Protein AF-N6V8S8-F1 (afdb_monomer)

InterPro domains:
  IPR011335 Restriction endonuclease type II-like [SSF52980] (32-191)
  IPR011604 PD-(D/E)XK endonuclease-like domain superfamily [G3DSA:3.90.320.10] (22-200)
  IPR019080 YqaJ viral recombinase [PF09588] (30-142)
  IPR051703 NF-ka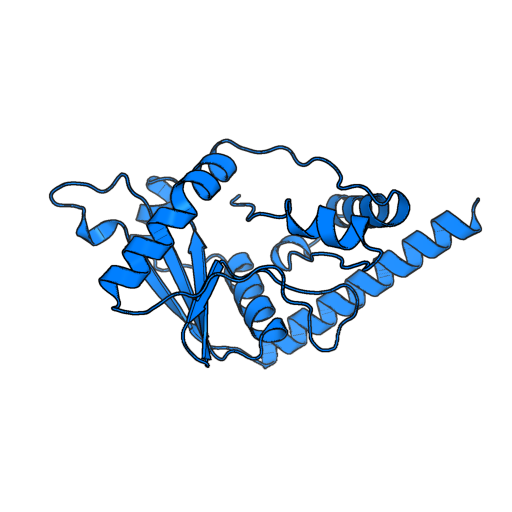ppa-B Signaling Regulator [PTHR46609] (42-187)

Secondary structure (DSSP, 8-state):
------TTTHHHHHHTT-------GGGTTT-HHHHHHHHHHHHHTSPPPPPPPHHHHHHHHHHHHHH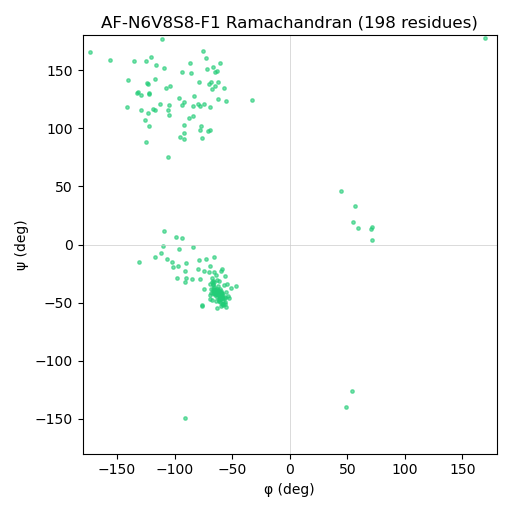HHHHHHTT--EE----EE-SSSTT-EE--SEEETTTEEEEEE---HHHHHHHHHH----HHHHHHHHHHHHHH--SEEEEEEE-TT--GGGGGGSEEEEEEE--HHHHHHHHHHHHHHHHHHHHHHHHHHHT-

Nearest PDB structures (foldseek):
  3syy-assembly1_A  TM=9.009E-01  e=4.325E-20  Laribacter hongkongensis HLHK9
  3sz4-assembly1_A  TM=8.990E-01  e=2.493E-19  Laribacter hongkongensis HLHK9
  3slp-assembly1_B  TM=8.241E-01  e=1.050E-13  Lambdavirus lambda
  3sm4-assembly1_A  TM=8.287E-01  e=3.447E-13  Lambdavirus lambda
  5yet-assembly1_B  TM=5.868E-01  e=1.364E-07  Acanthamoeba polyphaga mimivirus

Structure (mmCIF, N/CA/C/O backbone):
data_AF-N6V8S8-F1
#
_entry.id   AF-N6V8S8-F1
#
loop_
_atom_site.group_PDB
_atom_site.id
_atom_site.type_symbol
_atom_site.label_atom_id
_atom_site.label_alt_id
_atom_site.label_comp_id
_atom_site.label_asym_id
_atom_site.label_entity_id
_atom_site.label_seq_id
_atom_site.pdbx_PDB_ins_code
_atom_site.Cartn_x
_atom_site.Cartn_y
_atom_site.Cartn_z
_atom_site.occupancy
_atom_site.B_iso_or_equiv
_atom_site.auth_seq_id
_atom_site.auth_comp_id
_atom_site.auth_asym_id
_atom_site.auth_atom_id
_atom_site.pdbx_PDB_model_num
ATOM 1 N N . MET A 1 1 ? 4.133 12.533 0.082 1.00 26.12 1 MET A N 1
ATOM 2 C CA . MET A 1 1 ? 3.217 11.750 0.931 1.00 26.12 1 MET A CA 1
ATOM 3 C C . MET A 1 1 ? 2.090 11.311 0.011 1.00 26.12 1 MET A C 1
ATOM 5 O O . MET A 1 1 ? 1.308 12.154 -0.398 1.00 26.12 1 MET A O 1
ATOM 9 N N . THR A 1 2 ? 2.129 10.074 -0.490 1.00 24.56 2 THR A N 1
ATOM 10 C CA . THR A 1 2 ? 1.127 9.573 -1.451 1.00 24.56 2 THR A CA 1
ATOM 11 C C . THR A 1 2 ? 0.035 8.904 -0.632 1.00 24.56 2 THR A C 1
ATOM 13 O O . THR A 1 2 ? 0.220 7.778 -0.180 1.00 24.56 2 THR A O 1
ATOM 16 N N . PHE A 1 3 ? -1.033 9.647 -0.352 1.00 29.12 3 PHE A N 1
ATOM 17 C CA . PHE A 1 3 ? -2.279 9.101 0.177 1.00 29.12 3 PHE A CA 1
ATOM 18 C C . PHE A 1 3 ? -2.987 8.386 -0.978 1.00 29.12 3 PHE A C 1
ATOM 20 O O . PHE A 1 3 ? -3.250 9.013 -2.003 1.00 29.12 3 PHE A O 1
ATOM 27 N N . ILE A 1 4 ? -3.241 7.087 -0.828 1.00 32.31 4 ILE A N 1
ATOM 28 C CA . ILE A 1 4 ? -4.114 6.319 -1.723 1.00 32.31 4 ILE A CA 1
ATOM 29 C C . ILE A 1 4 ? -5.563 6.469 -1.260 1.00 32.31 4 ILE A C 1
ATOM 31 O O . ILE A 1 4 ? -5.811 6.653 -0.071 1.00 32.31 4 ILE A O 1
ATOM 35 N N . ARG A 1 5 ? -6.484 6.453 -2.232 1.00 36.66 5 ARG A N 1
ATOM 36 C CA . ARG A 1 5 ? -7.942 6.611 -2.123 1.00 36.66 5 ARG A CA 1
ATOM 37 C C . ARG A 1 5 ? -8.557 6.047 -0.836 1.00 36.66 5 ARG A C 1
ATOM 39 O O . ARG A 1 5 ? -8.508 4.848 -0.587 1.00 36.66 5 ARG A O 1
ATOM 46 N N . PHE A 1 6 ? -9.266 6.920 -0.118 1.00 41.47 6 PHE A N 1
ATOM 47 C CA . PHE A 1 6 ? -10.177 6.577 0.983 1.00 41.47 6 PHE A CA 1
ATOM 48 C C . PHE A 1 6 ? -11.660 6.846 0.657 1.00 41.47 6 PHE A C 1
ATOM 50 O O . PHE A 1 6 ? -12.533 6.470 1.434 1.00 41.47 6 PHE A O 1
ATOM 57 N N . ASP A 1 7 ? -11.976 7.483 -0.476 1.00 35.00 7 ASP A N 1
ATOM 58 C CA . ASP A 1 7 ? -13.222 8.262 -0.555 1.00 35.00 7 ASP A CA 1
ATOM 59 C C . ASP A 1 7 ? -14.477 7.531 -1.056 1.00 35.00 7 ASP A C 1
ATOM 61 O O . ASP A 1 7 ? -15.577 7.964 -0.730 1.00 35.00 7 ASP A O 1
ATOM 65 N N . SER A 1 8 ? -14.398 6.431 -1.815 1.00 32.69 8 SER A N 1
ATOM 66 C CA . SER A 1 8 ? -15.634 5.849 -2.382 1.00 32.69 8 SER A CA 1
ATOM 67 C C . SER A 1 8 ? -16.303 4.786 -1.504 1.00 32.69 8 SER A C 1
ATOM 69 O O . SER A 1 8 ? -17.530 4.694 -1.499 1.00 32.69 8 SER A O 1
ATOM 71 N N . TYR A 1 9 ? -15.537 4.001 -0.737 1.00 39.38 9 TYR A N 1
ATOM 72 C CA . TYR A 1 9 ? -16.079 2.881 0.049 1.00 39.38 9 TYR A CA 1
ATOM 73 C C . TYR A 1 9 ? -16.339 3.227 1.522 1.00 39.38 9 TYR A C 1
ATOM 75 O O . TYR A 1 9 ? -17.291 2.702 2.092 1.00 39.38 9 TYR A O 1
ATOM 83 N N . ALA A 1 10 ? -15.590 4.165 2.120 1.00 38.31 10 ALA A N 1
ATOM 84 C CA . ALA A 1 10 ? -15.878 4.667 3.468 1.00 38.31 10 ALA A CA 1
ATOM 85 C C . ALA A 1 10 ? -17.275 5.306 3.521 1.00 38.31 10 ALA A C 1
ATOM 87 O O . ALA A 1 10 ? -18.086 4.951 4.370 1.00 38.31 10 ALA A O 1
ATOM 88 N N . SER A 1 11 ? -17.621 6.144 2.535 1.00 35.28 11 SER A N 1
ATOM 89 C CA . SER A 1 11 ? -18.977 6.690 2.395 1.00 35.28 11 SER A CA 1
ATOM 90 C C . SER A 1 11 ? -20.043 5.623 2.103 1.00 35.28 11 SER A C 1
ATOM 92 O O . SER A 1 11 ? -21.204 5.842 2.432 1.00 35.28 11 SER A O 1
ATOM 94 N N . PHE A 1 12 ? -19.688 4.482 1.500 1.00 34.91 12 PHE A N 1
ATOM 95 C CA . PHE A 1 12 ? -20.618 3.375 1.243 1.00 34.91 12 PHE A CA 1
ATOM 96 C C . PHE A 1 12 ? -20.900 2.577 2.526 1.00 34.91 12 PHE A C 1
ATOM 98 O O . PHE A 1 12 ? -22.051 2.464 2.933 1.00 34.91 12 PHE A O 1
ATOM 105 N N . CYS A 1 13 ? -19.862 2.115 3.222 1.00 37.00 13 CYS A N 1
ATOM 106 C CA . CYS A 1 13 ? -19.955 1.393 4.496 1.00 37.00 13 CYS A CA 1
ATOM 107 C C . CYS A 1 13 ? -20.714 2.198 5.566 1.00 37.00 13 CYS A C 1
ATOM 109 O O . CYS A 1 13 ? -21.661 1.704 6.182 1.00 37.00 13 CYS A O 1
ATOM 111 N N . ILE A 1 14 ? -20.387 3.486 5.686 1.00 42.19 14 ILE A N 1
ATOM 112 C CA . ILE A 1 14 ? -21.059 4.428 6.584 1.00 42.19 14 ILE A CA 1
ATOM 113 C C . ILE A 1 14 ? -22.549 4.610 6.223 1.00 42.19 14 ILE A C 1
ATOM 115 O O . ILE A 1 14 ? -23.401 4.662 7.108 1.00 42.19 14 ILE A O 1
ATOM 119 N N . ARG A 1 15 ? -22.893 4.662 4.928 1.00 34.19 15 ARG A N 1
ATOM 120 C CA . ARG A 1 15 ? -24.274 4.864 4.447 1.00 34.19 15 ARG A CA 1
ATOM 121 C C . ARG A 1 15 ? -25.168 3.627 4.591 1.00 34.19 15 ARG A C 1
ATOM 123 O O . ARG A 1 15 ? -26.386 3.782 4.628 1.00 34.19 15 ARG A O 1
ATOM 130 N N . PHE A 1 16 ? -24.589 2.429 4.672 1.00 31.25 16 PHE A N 1
ATOM 131 C CA . PHE A 1 16 ? -25.319 1.157 4.773 1.00 31.25 16 PHE A CA 1
ATOM 132 C C . PHE A 1 16 ? -25.210 0.480 6.150 1.00 31.25 16 PHE A C 1
ATOM 134 O O . PHE A 1 16 ? -25.615 -0.670 6.292 1.00 31.25 16 PHE A O 1
ATOM 141 N N . GLY A 1 17 ? -24.699 1.178 7.173 1.00 31.12 17 GLY A N 1
ATOM 142 C CA . GLY A 1 17 ? -24.641 0.662 8.548 1.00 31.12 17 GLY A CA 1
ATOM 143 C C . GLY A 1 17 ? -23.624 -0.465 8.763 1.00 31.12 17 GLY A C 1
ATOM 144 O O . GLY A 1 17 ? -23.650 -1.117 9.800 1.00 31.12 17 GLY A O 1
ATOM 145 N N . VAL A 1 18 ? -22.717 -0.689 7.807 1.00 36.25 18 VAL A N 1
ATOM 146 C CA . VAL A 1 18 ? -21.600 -1.630 7.943 1.00 36.25 18 VAL A CA 1
ATOM 147 C C . VAL A 1 18 ? -20.408 -0.799 8.401 1.00 36.25 18 VAL A C 1
ATOM 149 O O . VAL A 1 18 ? -19.749 -0.155 7.593 1.00 36.25 18 VAL A O 1
ATOM 152 N N . HIS A 1 19 ? -20.189 -0.690 9.709 1.00 46.72 19 HIS A N 1
ATOM 153 C CA . HIS A 1 19 ? -19.116 0.144 10.253 1.00 46.72 19 HIS A CA 1
ATOM 154 C C . HIS A 1 19 ? -17.766 -0.508 9.960 1.00 46.72 19 HIS A C 1
ATOM 156 O O . HIS A 1 19 ? -17.343 -1.420 10.657 1.00 46.72 19 HIS A O 1
ATOM 162 N N . VAL A 1 20 ? -17.095 -0.065 8.895 1.00 42.94 20 VAL A N 1
ATOM 163 C CA . VAL A 1 20 ? -15.729 -0.495 8.600 1.00 42.94 20 VAL A CA 1
ATOM 164 C C . VAL A 1 20 ? -14.791 0.694 8.662 1.00 42.94 20 VAL A C 1
ATOM 166 O O . VAL A 1 20 ? -14.903 1.632 7.872 1.00 42.94 20 VAL A O 1
ATOM 169 N N . ILE A 1 21 ? -13.863 0.643 9.610 1.00 48.09 21 ILE A N 1
ATOM 170 C CA . ILE A 1 21 ? -12.759 1.580 9.743 1.00 48.09 21 ILE A CA 1
ATOM 171 C C . ILE A 1 21 ? -11.718 1.186 8.688 1.00 48.09 21 ILE A C 1
ATOM 173 O O . ILE A 1 21 ? -10.965 0.222 8.816 1.00 48.09 21 ILE A O 1
ATOM 177 N N . ILE A 1 22 ? -11.685 1.926 7.578 1.00 49.88 22 ILE A N 1
ATOM 178 C CA . ILE A 1 22 ? -10.657 1.715 6.555 1.00 49.88 22 ILE A CA 1
ATOM 179 C C . ILE A 1 22 ? -9.329 2.171 7.138 1.00 49.88 22 ILE A C 1
ATOM 181 O O . ILE A 1 22 ? -9.013 3.366 7.164 1.00 49.88 22 ILE A O 1
ATOM 185 N N . MET A 1 23 ? -8.566 1.205 7.628 1.00 53.25 23 MET A N 1
ATOM 186 C CA . MET A 1 23 ? -7.347 1.496 8.339 1.00 53.25 23 MET A CA 1
ATOM 187 C C . MET A 1 23 ? -6.161 1.508 7.394 1.00 53.25 23 MET A C 1
ATOM 189 O O . MET A 1 23 ? -5.856 0.528 6.716 1.00 53.25 23 MET A O 1
ATOM 193 N N . ASN A 1 24 ? -5.463 2.635 7.364 1.00 57.06 24 ASN A N 1
ATOM 194 C CA . ASN A 1 24 ? -4.188 2.705 6.684 1.00 57.06 24 ASN A CA 1
ATOM 195 C C . ASN A 1 24 ? -3.089 2.385 7.679 1.00 57.06 24 ASN A C 1
ATOM 197 O O . ASN A 1 24 ? -2.715 3.227 8.491 1.00 57.06 24 ASN A O 1
ATOM 201 N N . VAL A 1 25 ? -2.573 1.159 7.600 1.00 54.41 25 VAL A N 1
ATOM 202 C CA . VAL A 1 25 ? -1.509 0.663 8.484 1.00 54.41 25 VAL A CA 1
ATOM 203 C C . VAL A 1 25 ? -0.264 1.561 8.442 1.00 54.41 25 VAL A C 1
ATOM 205 O O . VAL A 1 25 ? 0.417 1.717 9.449 1.00 54.41 25 VAL A O 1
ATOM 208 N N . ALA A 1 26 ? -0.034 2.271 7.330 1.00 48.66 26 ALA A N 1
ATOM 209 C CA . ALA A 1 26 ? 0.992 3.310 7.210 1.00 48.66 26 ALA A CA 1
ATOM 210 C C . ALA A 1 26 ? 0.849 4.483 8.202 1.00 48.66 26 ALA A C 1
ATOM 212 O O . ALA A 1 26 ? 1.805 5.228 8.405 1.00 48.66 26 ALA A O 1
ATOM 213 N N . VAL A 1 27 ? -0.34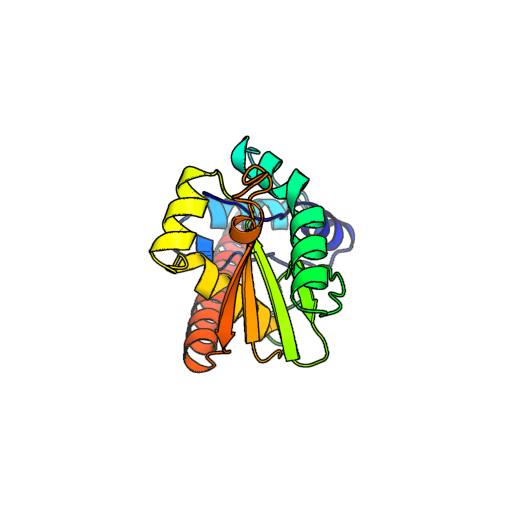7 4.695 8.754 1.00 53.72 27 VAL A N 1
ATOM 214 C CA . VAL A 1 27 ? -0.737 5.859 9.569 1.00 53.72 27 VAL A CA 1
ATOM 215 C C . VAL A 1 27 ? -0.944 5.471 11.042 1.00 53.72 27 VAL A C 1
ATOM 217 O O . VAL A 1 27 ? -1.195 6.338 11.874 1.00 53.72 27 VAL A O 1
ATOM 220 N N . ILE A 1 28 ? -0.783 4.188 11.391 1.00 55.22 28 ILE A N 1
ATOM 221 C CA . ILE A 1 28 ? -0.945 3.692 12.771 1.00 55.22 28 ILE A CA 1
ATOM 222 C C . ILE A 1 28 ? 0.187 4.189 13.691 1.00 55.22 28 ILE A C 1
ATOM 224 O O . ILE A 1 28 ? 0.007 4.266 14.903 1.00 55.22 28 ILE A O 1
ATOM 228 N N . ASN A 1 29 ? 1.315 4.648 13.136 1.00 44.88 29 ASN A N 1
ATOM 229 C CA . ASN A 1 29 ? 2.346 5.311 13.932 1.00 44.88 29 ASN A CA 1
ATOM 230 C C . ASN A 1 29 ? 1.947 6.768 14.250 1.00 44.88 29 ASN A C 1
ATOM 232 O O . ASN A 1 29 ? 2.142 7.681 13.450 1.00 44.88 29 ASN A O 1
ATOM 236 N N . GLU A 1 30 ? 1.412 6.956 15.458 1.00 50.69 30 GLU A N 1
ATOM 237 C CA . GLU A 1 30 ? 1.395 8.204 16.246 1.00 50.69 30 GLU A CA 1
ATOM 238 C C . GLU A 1 30 ? 0.497 9.374 15.801 1.00 50.69 30 GLU A C 1
ATOM 240 O O . GLU A 1 30 ? 0.635 10.482 16.323 1.00 50.69 30 GLU A O 1
ATOM 245 N N . SER A 1 31 ? -0.479 9.200 14.907 1.00 63.44 31 SER A N 1
ATOM 246 C CA . SER A 1 31 ? -1.395 10.314 14.620 1.00 63.44 31 SER A CA 1
ATOM 247 C C . SER A 1 31 ? -2.642 10.274 15.506 1.00 63.44 31 SER A C 1
ATOM 249 O O . SER A 1 31 ? -3.677 9.731 15.119 1.00 63.44 31 SER A O 1
ATOM 251 N N . HIS A 1 32 ? -2.585 10.939 16.667 1.00 75.31 32 HIS A N 1
ATOM 252 C CA . HIS A 1 32 ? -3.781 11.296 17.451 1.00 75.31 32 HIS A CA 1
ATOM 253 C C . HIS A 1 32 ? -4.872 11.911 16.548 1.00 75.31 32 HIS A C 1
ATOM 255 O O . HIS A 1 32 ? -6.053 11.609 16.684 1.00 75.31 32 HIS A O 1
ATOM 261 N N . THR A 1 33 ? -4.468 12.688 15.536 1.00 79.06 33 THR A N 1
ATOM 262 C CA . THR A 1 33 ? -5.356 13.251 14.509 1.00 79.06 33 THR A CA 1
ATOM 263 C C . THR A 1 33 ? -6.094 12.187 13.695 1.00 79.06 33 THR A C 1
ATOM 265 O O . THR A 1 33 ? -7.284 12.351 13.435 1.00 79.06 33 THR A O 1
ATOM 268 N N . TYR A 1 34 ? -5.430 11.099 13.292 1.00 76.94 34 TYR A N 1
ATOM 269 C CA . TYR A 1 34 ? -6.079 10.016 12.548 1.00 76.94 34 TYR A CA 1
ATOM 270 C C . TYR A 1 34 ? -7.077 9.251 13.421 1.00 76.94 34 TYR A C 1
ATOM 272 O O . TYR A 1 34 ? -8.193 8.998 12.973 1.00 76.94 34 TYR A O 1
ATOM 280 N N . LYS A 1 35 ? -6.729 8.976 14.685 1.00 82.44 35 LYS A N 1
ATOM 281 C CA . LYS A 1 35 ? -7.652 8.358 15.649 1.00 82.44 35 LYS A CA 1
ATOM 282 C C . LYS A 1 35 ? -8.922 9.196 15.836 1.00 82.44 35 LYS A C 1
ATOM 284 O O . LYS A 1 35 ? -10.028 8.695 15.646 1.00 82.44 35 LYS A O 1
ATOM 289 N N . ILE A 1 36 ? -8.765 10.495 16.102 1.00 85.81 36 ILE A N 1
ATOM 290 C CA . ILE A 1 36 ? -9.890 11.433 16.243 1.00 85.81 36 ILE A CA 1
ATOM 291 C C . ILE A 1 36 ? -10.719 11.520 14.958 1.00 85.81 36 ILE A C 1
ATOM 293 O O . ILE A 1 36 ? -11.948 11.582 15.029 1.00 85.81 36 ILE A O 1
ATOM 297 N N . LYS A 1 37 ? -10.080 11.486 13.780 1.00 83.38 37 LYS A N 1
ATOM 298 C CA . LYS A 1 37 ? -10.791 11.441 12.497 1.00 83.38 37 LYS A CA 1
ATOM 299 C C . LYS A 1 37 ? -11.710 10.218 12.432 1.00 83.38 37 LYS A C 1
ATOM 301 O O . LYS A 1 37 ? -12.893 10.389 12.169 1.00 83.38 37 LYS A O 1
ATOM 306 N N . LEU A 1 38 ? -11.190 9.021 12.705 1.00 82.38 38 LEU A N 1
ATOM 307 C CA . LEU A 1 38 ? -11.963 7.777 12.630 1.00 82.38 38 LEU A CA 1
ATOM 308 C C . LEU A 1 38 ? -13.118 7.743 13.637 1.00 82.38 38 LEU A C 1
ATOM 310 O O . LEU A 1 38 ? -14.236 7.399 13.263 1.00 82.38 38 LEU A O 1
ATOM 314 N N . ILE A 1 39 ? -12.876 8.182 14.877 1.00 85.00 39 ILE A N 1
ATOM 315 C CA . ILE A 1 39 ? -13.924 8.348 15.897 1.00 85.00 39 ILE A CA 1
ATOM 316 C C . ILE A 1 39 ? -15.014 9.306 15.394 1.00 85.00 39 ILE A C 1
ATOM 318 O O . ILE A 1 39 ? -16.202 9.010 15.491 1.00 85.00 39 ILE A O 1
ATOM 322 N N . THR A 1 40 ? -14.624 10.442 14.808 1.00 86.06 40 THR A N 1
ATOM 323 C CA . THR A 1 40 ? -15.572 11.427 14.263 1.00 86.06 40 THR A CA 1
ATOM 324 C C . THR A 1 40 ? -16.395 10.835 13.120 1.00 86.06 40 THR A C 1
ATOM 326 O O . THR A 1 40 ? -17.611 11.019 13.080 1.00 86.06 40 THR A O 1
ATOM 329 N N . GLU A 1 41 ? -15.764 10.115 12.192 1.00 84.19 41 GLU A N 1
ATOM 330 C CA . GLU A 1 41 ? -16.457 9.473 11.069 1.00 84.19 41 GLU A CA 1
ATOM 331 C C . GLU A 1 41 ? -17.457 8.420 11.548 1.00 84.19 41 GLU A C 1
ATOM 333 O O . GLU A 1 41 ? -18.583 8.372 11.048 1.00 84.19 41 GLU A O 1
ATOM 338 N N . HIS A 1 42 ? -17.071 7.641 12.560 1.00 81.81 42 HIS A N 1
ATOM 339 C CA . HIS A 1 42 ? -17.923 6.643 13.193 1.00 81.81 42 HIS A CA 1
ATOM 340 C C . HIS A 1 42 ? -19.138 7.287 13.874 1.00 81.81 42 HIS A C 1
ATOM 342 O O . HIS A 1 42 ? -20.275 6.960 13.546 1.00 81.81 42 HIS A O 1
ATOM 348 N N . LEU A 1 43 ? -18.917 8.259 14.766 1.00 83.25 43 LEU A N 1
ATOM 349 C CA . LEU A 1 43 ? -19.990 8.902 15.534 1.00 83.25 43 LEU A CA 1
ATOM 350 C C . LEU A 1 43 ? -20.948 9.724 14.661 1.00 83.25 43 LEU A C 1
ATOM 352 O O . LEU A 1 43 ? -22.138 9.816 14.958 1.00 83.25 43 LEU A O 1
ATOM 356 N N . THR A 1 44 ? -20.447 10.355 13.596 1.00 83.62 44 THR A N 1
ATOM 357 C CA . THR A 1 44 ? -21.268 11.228 12.739 1.00 83.62 44 THR A CA 1
ATOM 358 C C . THR A 1 44 ? -21.934 10.497 11.581 1.00 83.62 44 THR A C 1
ATOM 360 O O . THR A 1 44 ? -22.822 11.067 10.939 1.00 83.62 44 THR A O 1
ATOM 363 N N . GLY A 1 45 ? -21.485 9.281 11.263 1.00 79.38 45 GLY A N 1
ATOM 364 C CA . GLY A 1 45 ? -21.883 8.589 10.046 1.00 79.38 45 GLY A CA 1
ATOM 365 C C . GLY A 1 45 ? -21.574 9.406 8.783 1.00 79.38 45 GLY A C 1
ATOM 366 O O . GLY A 1 45 ? -22.331 9.367 7.810 1.00 79.38 45 GLY A O 1
ATOM 367 N N . LYS A 1 46 ? -20.493 10.196 8.784 1.00 78.56 46 LYS A N 1
ATOM 368 C CA . LYS A 1 46 ? -20.055 11.008 7.640 1.00 78.56 46 LYS A CA 1
ATOM 369 C C . LYS A 1 46 ? -18.541 10.975 7.527 1.00 78.56 46 LYS A C 1
ATOM 371 O O . LYS A 1 46 ? -17.842 11.065 8.525 1.00 78.56 46 LYS A O 1
ATOM 376 N N . THR A 1 47 ? -18.032 10.922 6.303 1.00 74.94 47 THR A N 1
ATOM 377 C CA . THR A 1 47 ? -16.595 11.053 6.044 1.00 74.94 47 THR A CA 1
ATOM 378 C C . THR A 1 47 ? -16.117 12.464 6.378 1.00 74.94 47 THR A C 1
ATOM 380 O O . THR A 1 47 ? -16.730 13.450 5.957 1.00 74.94 47 THR A O 1
ATOM 383 N N . VAL A 1 48 ? -14.999 12.571 7.088 1.00 76.38 48 VAL A N 1
ATOM 384 C CA . VAL A 1 48 ? -14.345 13.846 7.379 1.00 76.38 48 VAL A CA 1
ATOM 385 C C . VAL A 1 48 ? -13.474 14.198 6.182 1.00 76.38 48 VAL A C 1
ATOM 387 O O . VAL A 1 48 ? -12.551 13.459 5.832 1.00 76.38 48 VAL A O 1
ATOM 390 N N . SER A 1 49 ? -13.764 15.337 5.548 1.00 72.69 49 SER A N 1
ATOM 391 C CA . SER A 1 49 ? -13.052 15.783 4.350 1.00 72.69 49 SER A CA 1
ATOM 392 C C . SER A 1 49 ? -11.547 15.864 4.602 1.00 72.69 49 SER A C 1
ATOM 394 O O . SER A 1 49 ? -11.101 16.592 5.492 1.00 72.69 49 SER A O 1
ATOM 396 N N . SER A 1 50 ? -10.760 15.163 3.793 1.00 69.62 50 SER A N 1
ATOM 397 C CA . SER A 1 50 ? -9.309 15.332 3.755 1.00 69.62 50 SER A CA 1
ATOM 398 C C . SER A 1 50 ? -8.896 16.327 2.677 1.00 69.62 50 SER A C 1
ATOM 400 O O . SER A 1 50 ? -9.521 16.423 1.624 1.00 69.62 50 SER A O 1
ATOM 402 N N . TYR A 1 51 ? -7.804 17.048 2.926 1.00 77.06 51 TYR A N 1
ATOM 403 C CA . TYR A 1 51 ? -7.196 17.915 1.924 1.00 77.06 51 TYR A CA 1
ATOM 404 C C . TYR A 1 51 ? -6.553 17.075 0.810 1.00 77.06 51 TYR A C 1
ATOM 406 O O . TYR A 1 51 ? -5.619 16.312 1.065 1.00 77.06 51 TYR A O 1
ATOM 414 N N . GLU A 1 52 ? -7.030 17.225 -0.427 1.00 81.44 52 GLU A N 1
ATOM 415 C CA . GLU A 1 52 ? -6.388 16.626 -1.599 1.00 81.44 52 GLU A CA 1
ATOM 416 C C . GLU A 1 52 ? -5.183 17.476 -2.021 1.00 81.44 52 GLU A C 1
ATOM 418 O O . GLU A 1 52 ? -5.305 18.654 -2.360 1.00 81.44 52 GLU A O 1
ATOM 423 N N . THR A 1 53 ? -3.997 16.869 -2.038 1.00 87.44 53 THR A N 1
ATOM 424 C CA . THR A 1 53 ? -2.793 17.528 -2.562 1.00 87.44 53 THR A CA 1
ATOM 425 C C . THR A 1 53 ? -2.668 17.330 -4.080 1.00 87.44 53 THR A C 1
ATOM 427 O O . THR A 1 53 ? -3.124 16.308 -4.599 1.00 87.44 53 THR A O 1
ATOM 430 N N . PRO A 1 54 ? -1.960 18.213 -4.814 1.00 90.12 54 PRO A N 1
ATOM 431 C CA . PRO A 1 54 ? -1.699 18.013 -6.245 1.00 90.12 54 PRO A CA 1
ATOM 432 C C . PRO A 1 54 ? -1.048 16.660 -6.573 1.00 90.12 54 PRO A C 1
ATOM 434 O O . PRO A 1 54 ? -1.349 16.055 -7.595 1.00 90.12 54 PRO A O 1
ATOM 437 N N . ALA A 1 55 ? -0.191 16.149 -5.683 1.00 85.25 55 ALA A N 1
ATOM 438 C CA . ALA A 1 55 ? 0.440 14.842 -5.851 1.00 85.25 55 ALA A CA 1
ATOM 439 C C . ALA A 1 55 ? -0.553 13.674 -5.714 1.00 85.25 55 ALA A C 1
ATOM 441 O O . ALA A 1 55 ? -0.390 12.662 -6.390 1.00 85.25 55 ALA A O 1
ATOM 442 N N . MET A 1 56 ? -1.570 13.806 -4.855 1.00 82.25 56 MET A N 1
ATOM 443 C CA . MET A 1 56 ? -2.641 12.810 -4.724 1.00 82.25 56 MET A CA 1
ATOM 444 C C . MET A 1 56 ? -3.527 12.801 -5.964 1.00 82.25 56 MET A C 1
ATOM 446 O O . MET A 1 56 ? -3.758 11.736 -6.529 1.00 82.25 56 MET A O 1
ATOM 450 N N . ARG A 1 57 ? -3.939 13.987 -6.429 1.00 90.69 57 ARG A N 1
ATOM 451 C CA . ARG A 1 57 ? -4.712 14.128 -7.666 1.00 90.69 57 ARG A CA 1
ATOM 452 C C . ARG A 1 57 ? -3.985 13.505 -8.854 1.00 90.69 57 ARG A C 1
ATOM 454 O O . ARG A 1 57 ? -4.549 12.665 -9.543 1.00 90.69 57 ARG A O 1
ATOM 461 N N . TRP A 1 58 ? -2.706 13.846 -9.023 1.00 91.50 58 TRP A N 1
ATOM 462 C CA . TRP A 1 58 ? -1.843 13.252 -10.043 1.00 91.50 58 TRP A CA 1
ATOM 463 C C . TRP A 1 58 ? -1.823 11.721 -9.960 1.00 91.50 58 TRP A C 1
ATOM 465 O O . TRP A 1 58 ? -1.930 11.046 -10.981 1.00 91.50 58 TRP A O 1
ATOM 475 N N . GLY A 1 59 ? -1.706 11.175 -8.745 1.00 90.19 59 GLY A N 1
ATOM 476 C CA . GLY A 1 59 ? -1.773 9.737 -8.501 1.00 90.19 59 GLY A CA 1
ATOM 477 C C . GLY A 1 59 ? -3.061 9.116 -9.040 1.00 90.19 59 GLY A C 1
ATOM 478 O O . GLY A 1 59 ? -3.008 8.199 -9.858 1.00 90.19 59 GLY A O 1
ATOM 479 N N . ASN A 1 60 ? -4.196 9.681 -8.628 1.00 87.00 60 ASN A N 1
ATOM 480 C CA . ASN A 1 60 ? -5.535 9.218 -8.990 1.00 87.00 60 ASN A CA 1
ATOM 481 C C . ASN A 1 60 ? -5.798 9.280 -10.503 1.00 87.00 60 ASN A C 1
ATOM 483 O O . ASN A 1 60 ? -6.420 8.378 -11.060 1.00 87.00 60 ASN A O 1
ATOM 487 N N . GLU A 1 61 ? -5.331 10.335 -11.174 1.00 94.38 61 GLU A N 1
ATOM 488 C CA . GLU A 1 61 ? -5.512 10.530 -12.619 1.00 94.38 61 GLU A CA 1
ATOM 489 C C . GLU A 1 61 ? -4.744 9.495 -13.459 1.00 94.38 61 GLU A C 1
ATOM 491 O O . GLU A 1 61 ? -5.173 9.153 -14.560 1.00 94.38 61 GLU A O 1
ATOM 496 N N . HIS A 1 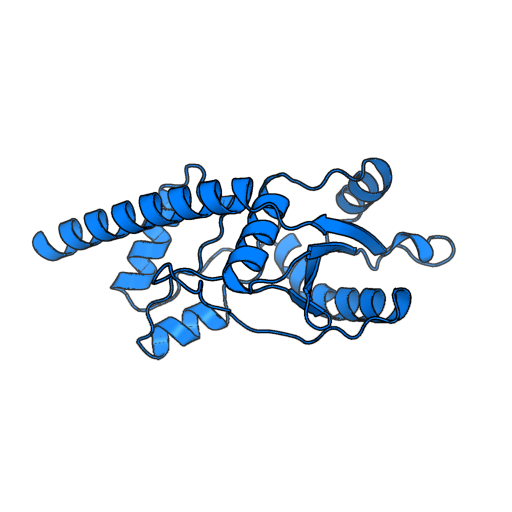62 ? -3.628 8.970 -12.944 1.00 95.25 62 HIS A N 1
ATOM 497 C CA . HIS A 1 62 ? -2.716 8.106 -13.703 1.00 95.25 62 HIS A CA 1
ATOM 498 C C . HIS A 1 62 ? -2.764 6.623 -13.317 1.00 95.25 62 HIS A C 1
ATOM 500 O O . HIS A 1 62 ? -2.247 5.793 -14.065 1.00 95.25 62 HIS A O 1
ATOM 506 N N . GLU A 1 63 ? -3.408 6.274 -12.203 1.00 94.12 63 GLU A N 1
ATOM 507 C CA . GLU A 1 63 ? -3.551 4.901 -11.697 1.00 94.12 63 GLU A CA 1
ATOM 508 C C . GLU A 1 63 ? -4.123 3.937 -12.749 1.00 94.12 63 GLU A C 1
ATOM 510 O O . GLU A 1 63 ? -3.564 2.867 -12.978 1.00 94.12 63 GLU A O 1
ATOM 515 N N . HIS A 1 64 ? -5.191 4.338 -13.453 1.00 95.25 64 HIS A N 1
ATOM 516 C CA . HIS A 1 64 ? -5.812 3.507 -14.494 1.00 95.25 64 HIS A CA 1
ATOM 517 C C . HIS A 1 64 ? -4.801 3.099 -15.566 1.00 95.25 64 HIS A C 1
ATOM 519 O O . HIS A 1 64 ? -4.641 1.919 -15.866 1.00 95.25 64 HIS A O 1
ATOM 525 N N . ARG A 1 65 ? -4.086 4.092 -16.097 1.00 96.56 65 ARG A N 1
ATOM 526 C CA . ARG A 1 65 ? -3.088 3.898 -17.143 1.00 96.56 65 ARG A CA 1
ATOM 527 C C . ARG A 1 65 ? -1.913 3.057 -16.654 1.00 96.56 65 ARG A C 1
ATOM 529 O O . ARG A 1 65 ? -1.397 2.236 -17.399 1.00 96.56 65 ARG A O 1
ATOM 536 N N . ALA A 1 66 ? -1.487 3.254 -15.412 1.00 97.06 66 ALA A N 1
ATOM 537 C CA . ALA A 1 66 ? -0.408 2.478 -14.819 1.00 97.06 66 ALA A CA 1
ATOM 538 C C . ALA A 1 66 ? -0.746 0.979 -14.736 1.00 97.06 66 ALA A C 1
ATOM 540 O O . ALA A 1 66 ? 0.106 0.149 -15.049 1.00 97.06 66 ALA A O 1
ATOM 541 N N . ILE A 1 67 ? -1.987 0.639 -14.364 1.00 97.12 67 ILE A N 1
ATOM 542 C CA . ILE A 1 67 ? -2.478 -0.748 -14.341 1.00 97.12 67 ILE A CA 1
ATOM 543 C C . ILE A 1 67 ? -2.516 -1.336 -15.756 1.00 97.12 67 ILE A C 1
ATOM 545 O O . ILE A 1 67 ? -2.084 -2.470 -15.943 1.00 97.12 67 ILE A O 1
ATOM 549 N N . GLU A 1 68 ? -2.994 -0.581 -16.749 1.00 97.06 68 GLU A N 1
ATOM 550 C CA . GLU A 1 68 ? -3.025 -1.027 -18.151 1.00 97.06 68 GLU A CA 1
ATOM 551 C C . GLU A 1 68 ? -1.621 -1.305 -18.696 1.00 97.06 68 GLU A C 1
ATOM 553 O O . GLU A 1 68 ? -1.381 -2.362 -19.274 1.00 97.06 68 GLU A O 1
ATOM 558 N N . GLU A 1 69 ? -0.679 -0.386 -18.471 1.00 96.88 69 GLU A N 1
ATOM 559 C CA . GLU A 1 69 ? 0.710 -0.524 -18.924 1.00 96.88 69 GLU A CA 1
ATOM 560 C C . GLU A 1 69 ? 1.397 -1.707 -18.219 1.00 96.88 69 GLU A C 1
ATOM 562 O O . GLU A 1 69 ? 2.064 -2.508 -18.869 1.00 96.88 69 GLU A O 1
ATOM 567 N N . TYR A 1 70 ? 1.193 -1.876 -16.906 1.00 97.75 70 TYR A N 1
ATOM 568 C CA . TYR A 1 70 ? 1.664 -3.057 -16.174 1.00 97.75 70 TYR A CA 1
ATOM 569 C C . TYR A 1 70 ? 1.070 -4.352 -16.750 1.00 97.75 70 TYR A C 1
ATOM 571 O O . TYR A 1 70 ? 1.810 -5.280 -17.072 1.00 97.75 70 TYR A O 1
ATOM 579 N N . SER A 1 71 ? -0.253 -4.405 -16.922 1.00 97.56 71 SER A N 1
ATOM 580 C CA . SER A 1 71 ? -0.958 -5.588 -17.422 1.00 97.56 71 SER A CA 1
ATOM 581 C C . SER A 1 71 ? -0.470 -5.987 -18.815 1.00 97.56 71 SER A C 1
ATOM 583 O O . SER A 1 71 ? -0.241 -7.169 -19.065 1.00 97.56 71 SER A O 1
ATOM 585 N N . PHE A 1 72 ? -0.227 -5.002 -19.684 1.00 96.81 72 PHE A N 1
ATOM 586 C CA . PHE A 1 72 ? 0.324 -5.203 -21.020 1.00 96.81 72 PHE A CA 1
ATOM 587 C C . PHE A 1 72 ? 1.779 -5.698 -20.999 1.00 96.81 72 PHE A C 1
ATOM 589 O O . PHE A 1 72 ? 2.104 -6.660 -21.689 1.00 96.81 72 PHE A O 1
ATOM 596 N N . ILE A 1 73 ? 2.658 -5.075 -20.203 1.00 95.75 73 ILE A N 1
ATOM 597 C CA . ILE A 1 73 ? 4.090 -5.432 -20.143 1.00 95.75 73 ILE A CA 1
ATOM 598 C C . ILE A 1 73 ? 4.299 -6.859 -19.631 1.00 95.75 73 ILE A C 1
ATOM 600 O O . ILE A 1 73 ? 5.174 -7.567 -20.128 1.00 95.75 73 ILE A O 1
ATOM 604 N N . TYR A 1 74 ? 3.523 -7.267 -18.626 1.00 94.81 74 TYR A N 1
ATOM 605 C CA . TYR A 1 74 ? 3.679 -8.564 -17.966 1.00 94.81 74 TYR A CA 1
ATOM 606 C C . TYR A 1 74 ? 2.695 -9.628 -18.469 1.00 94.81 74 TYR A C 1
ATOM 608 O O . TYR A 1 74 ? 2.638 -10.701 -17.871 1.00 94.81 74 TYR A O 1
ATOM 616 N N . ASP A 1 75 ? 1.910 -9.340 -19.517 1.00 96.25 75 ASP A N 1
ATOM 617 C CA . ASP A 1 75 ? 0.841 -10.212 -20.042 1.00 96.25 75 ASP A CA 1
ATOM 618 C C . ASP A 1 75 ? -0.022 -10.817 -18.919 1.00 96.25 75 ASP A C 1
ATOM 620 O O . ASP A 1 75 ? -0.260 -12.020 -18.816 1.00 96.25 75 ASP A O 1
ATOM 624 N N . THR A 1 76 ? -0.404 -9.957 -17.975 1.00 94.88 76 THR A N 1
ATOM 625 C CA . THR A 1 76 ? -0.998 -10.361 -16.702 1.00 94.88 76 THR A CA 1
ATOM 626 C C . THR A 1 76 ? -2.329 -9.641 -16.520 1.00 94.88 76 THR A C 1
ATOM 628 O O . THR A 1 76 ? -2.335 -8.439 -16.237 1.00 94.88 76 THR A O 1
ATOM 631 N N . PRO A 1 77 ? -3.475 -10.332 -16.659 1.00 96.06 77 PRO A N 1
ATOM 632 C CA . PRO A 1 77 ? -4.782 -9.728 -16.437 1.00 96.06 77 PRO A CA 1
ATOM 633 C C . PRO A 1 77 ? -4.938 -9.249 -14.991 1.00 96.06 77 PRO A C 1
ATOM 635 O O . PRO A 1 77 ? -4.794 -10.029 -14.046 1.00 96.06 77 PRO A O 1
ATOM 638 N N . VAL A 1 78 ? -5.276 -7.970 -14.824 1.00 97.50 78 VAL A N 1
ATOM 639 C CA . VAL A 1 78 ? -5.561 -7.367 -13.517 1.00 97.50 78 VAL A CA 1
ATOM 640 C C . VAL A 1 78 ? -7.065 -7.179 -13.367 1.00 97.50 78 VAL A C 1
ATOM 642 O O . VAL A 1 78 ? -7.699 -6.461 -14.138 1.00 97.50 78 VAL A O 1
ATOM 645 N N . THR A 1 79 ? -7.646 -7.803 -12.345 1.00 97.00 79 THR A N 1
ATOM 646 C CA . THR A 1 79 ? -9.057 -7.613 -11.990 1.00 97.00 79 THR A CA 1
ATOM 647 C C . THR A 1 79 ? -9.168 -6.524 -10.935 1.00 97.00 79 THR A C 1
ATOM 649 O O . THR A 1 79 ? -8.614 -6.662 -9.847 1.00 97.00 79 THR A O 1
ATOM 652 N N . ARG A 1 80 ? -9.898 -5.445 -11.227 1.00 91.62 80 ARG A N 1
ATOM 653 C CA . ARG A 1 80 ? -10.176 -4.400 -10.231 1.00 91.62 80 ARG A CA 1
ATOM 654 C C . ARG A 1 80 ? -10.971 -4.971 -9.064 1.00 91.62 80 ARG A C 1
ATOM 656 O O . ARG A 1 80 ? -11.917 -5.730 -9.268 1.00 91.62 80 ARG A O 1
ATOM 663 N N . CYS A 1 81 ? -10.634 -4.540 -7.858 1.00 86.44 81 CYS A N 1
ATOM 664 C CA . CYS A 1 81 ? -11.398 -4.830 -6.654 1.00 86.44 81 CYS A CA 1
ATOM 665 C C . CYS A 1 81 ? -11.778 -3.540 -5.929 1.00 86.44 81 CYS A C 1
ATOM 667 O O . CYS A 1 81 ? -11.183 -2.485 -6.138 1.00 86.44 81 CYS A O 1
ATOM 669 N N . GLY A 1 82 ? -12.823 -3.631 -5.111 1.00 86.06 82 GLY A N 1
ATOM 670 C CA . GLY A 1 82 ? -13.165 -2.590 -4.154 1.00 86.06 82 GLY A CA 1
ATOM 671 C C . GLY A 1 82 ? -12.497 -2.850 -2.809 1.00 86.06 82 GLY A C 1
ATOM 672 O O . GLY A 1 82 ? -11.438 -3.470 -2.719 1.00 86.06 82 GLY A O 1
ATOM 673 N N . PHE A 1 83 ? -13.172 -2.412 -1.757 1.00 85.12 83 PHE A N 1
ATOM 674 C CA . PHE A 1 83 ? -12.771 -2.705 -0.394 1.00 85.12 83 PHE A CA 1
ATOM 675 C C . PHE A 1 83 ? -12.986 -4.183 -0.045 1.00 85.12 83 PHE A C 1
ATOM 677 O O . PHE A 1 83 ? -14.017 -4.768 -0.382 1.00 85.12 83 PHE A O 1
ATOM 684 N N . ILE A 1 84 ? -12.019 -4.769 0.655 1.00 86.56 84 ILE A N 1
ATOM 685 C CA . ILE A 1 84 ? -12.014 -6.161 1.097 1.00 86.56 84 ILE A CA 1
ATOM 686 C C . ILE A 1 84 ? -11.857 -6.164 2.624 1.00 86.56 84 ILE A C 1
ATOM 688 O O . ILE A 1 84 ? -10.802 -5.747 3.113 1.00 86.56 84 ILE A O 1
ATOM 692 N N . PRO A 1 85 ? -12.878 -6.600 3.385 1.00 88.06 85 PRO A N 1
ATOM 693 C CA . PRO A 1 85 ? -12.789 -6.665 4.839 1.00 88.06 85 PRO A CA 1
ATOM 694 C C . PRO A 1 85 ? -11.732 -7.682 5.281 1.00 88.06 85 PRO A C 1
ATOM 696 O O . PRO A 1 85 ? -11.506 -8.694 4.616 1.00 88.06 85 PRO A O 1
ATOM 699 N N . HIS A 1 86 ? -11.097 -7.418 6.420 1.00 91.62 86 HIS A N 1
ATOM 700 C CA . HIS A 1 86 ? -10.220 -8.382 7.067 1.00 91.62 86 HIS A CA 1
ATOM 701 C C . HIS A 1 86 ? -11.056 -9.596 7.518 1.00 91.62 86 HIS A C 1
ATOM 703 O O . HIS A 1 86 ? -12.145 -9.407 8.061 1.00 91.62 86 HIS A O 1
ATOM 709 N N . PRO A 1 87 ? -10.588 -10.844 7.325 1.00 94.31 87 PRO A N 1
ATOM 710 C CA . PRO A 1 87 ? -11.405 -12.035 7.579 1.00 94.31 87 PRO A CA 1
ATOM 711 C C . PRO A 1 87 ? -11.778 -12.246 9.053 1.00 94.31 87 PRO A C 1
ATOM 713 O O . PRO A 1 87 ? -12.755 -12.935 9.334 1.00 94.31 87 PRO A O 1
ATOM 716 N N . THR A 1 88 ? -10.999 -11.694 9.988 1.00 93.94 88 THR A N 1
ATOM 717 C CA . THR A 1 88 ? -11.164 -11.936 11.435 1.00 93.94 88 THR A CA 1
ATOM 718 C C . THR A 1 88 ? -11.189 -10.681 12.302 1.00 93.94 88 THR A C 1
ATOM 720 O O . THR A 1 88 ? -11.581 -10.773 13.458 1.00 93.94 88 THR A O 1
ATOM 723 N N . ILE A 1 89 ? -10.762 -9.527 11.779 1.00 85.12 89 ILE A N 1
ATOM 724 C CA . ILE A 1 89 ? -10.670 -8.289 12.562 1.00 85.12 89 ILE A CA 1
ATOM 725 C C . ILE A 1 89 ? -11.833 -7.418 12.121 1.00 85.12 89 ILE A C 1
ATOM 727 O O . ILE A 1 89 ? -11.874 -6.953 10.978 1.00 85.12 89 ILE A O 1
ATOM 731 N N . GLU A 1 90 ? -12.791 -7.234 13.020 1.00 83.44 90 GLU A N 1
ATOM 732 C CA . GLU A 1 90 ? -13.951 -6.401 12.751 1.00 83.44 90 GLU A CA 1
ATOM 733 C C . GLU A 1 90 ? -13.531 -4.948 12.523 1.00 83.44 90 GLU A C 1
ATOM 735 O O . GLU A 1 90 ? -12.525 -4.468 13.041 1.00 83.44 90 GLU A O 1
ATOM 740 N N . MET A 1 91 ? -14.297 -4.248 11.693 1.00 80.31 91 MET A N 1
ATOM 741 C CA . MET A 1 91 ? -14.010 -2.882 11.281 1.00 80.31 91 MET A CA 1
ATOM 742 C C . MET A 1 91 ? -12.665 -2.689 10.571 1.00 80.31 91 MET A C 1
ATOM 744 O O . MET A 1 91 ? -12.281 -1.548 10.387 1.00 80.31 91 MET A O 1
ATOM 748 N N . ALA A 1 92 ? -11.969 -3.731 10.119 1.00 81.75 92 ALA A N 1
ATOM 749 C CA . ALA A 1 92 ? -10.705 -3.594 9.402 1.00 81.75 92 ALA A CA 1
ATOM 750 C C . ALA A 1 92 ? -10.817 -4.104 7.957 1.00 81.75 92 ALA A C 1
ATOM 752 O O . ALA A 1 92 ? -11.648 -4.953 7.638 1.00 81.75 92 ALA A O 1
ATOM 753 N N . GLY A 1 93 ? -9.969 -3.601 7.058 1.00 85.69 93 GLY A N 1
ATOM 754 C CA . GLY A 1 93 ? -9.857 -4.121 5.695 1.00 85.69 93 GLY A CA 1
ATOM 755 C C . GLY A 1 93 ? -9.015 -3.246 4.773 1.00 85.69 93 GLY A C 1
ATOM 756 O O . GLY A 1 93 ? -8.537 -2.182 5.167 1.00 85.69 93 GLY A O 1
ATOM 757 N N . ALA A 1 94 ? -8.832 -3.698 3.536 1.00 86.88 94 ALA A N 1
ATOM 758 C CA . ALA A 1 94 ? -7.916 -3.095 2.577 1.00 86.88 94 ALA A CA 1
ATOM 759 C C . ALA A 1 94 ? -8.539 -2.959 1.183 1.00 86.88 94 ALA A C 1
ATOM 761 O O . ALA A 1 94 ? -9.468 -3.672 0.825 1.00 86.88 94 ALA A O 1
ATOM 762 N N . SER A 1 95 ? -8.010 -2.044 0.372 1.00 88.31 95 SER A N 1
ATOM 763 C CA . SER A 1 95 ? -8.394 -1.869 -1.037 1.00 88.31 95 SER A CA 1
ATOM 764 C C . SER A 1 95 ? -7.135 -1.958 -1.900 1.00 88.31 95 SER A C 1
ATOM 766 O O . SER A 1 95 ? -6.467 -0.942 -2.072 1.00 88.31 95 SER A O 1
ATOM 768 N N . PRO A 1 96 ? -6.722 -3.159 -2.343 1.00 92.62 96 PRO A N 1
ATOM 769 C CA . PRO A 1 96 ? -5.651 -3.271 -3.327 1.00 92.62 96 PRO A CA 1
ATOM 770 C C . PRO A 1 96 ? -6.091 -2.684 -4.673 1.00 92.62 96 PRO A C 1
ATOM 772 O O . PRO A 1 96 ? -7.279 -2.708 -5.000 1.00 92.62 96 PRO A O 1
ATOM 775 N N . ASP A 1 97 ? -5.137 -2.194 -5.468 1.00 94.94 97 ASP A N 1
ATOM 776 C CA . ASP A 1 97 ? -5.438 -1.594 -6.778 1.00 94.94 97 ASP A CA 1
ATOM 777 C C . ASP A 1 97 ? -5.898 -2.645 -7.802 1.00 94.94 97 ASP A C 1
ATOM 779 O O . ASP A 1 97 ? -6.635 -2.344 -8.748 1.00 94.94 97 ASP A O 1
ATOM 783 N N . GLY A 1 98 ? -5.517 -3.908 -7.594 1.00 96.12 98 GLY A N 1
ATOM 784 C CA . GLY A 1 98 ? -6.067 -5.023 -8.349 1.00 96.12 98 GLY A CA 1
ATOM 785 C C . GLY A 1 98 ? -5.633 -6.404 -7.871 1.00 96.12 98 GLY A C 1
ATOM 786 O O . GLY A 1 98 ? -4.677 -6.580 -7.114 1.00 96.12 98 GLY A O 1
ATOM 787 N N . LEU A 1 99 ? -6.363 -7.402 -8.357 1.00 98.31 99 LEU A N 1
ATOM 788 C CA . LEU A 1 99 ? -6.139 -8.822 -8.127 1.00 98.31 99 LEU A CA 1
ATOM 789 C C . LEU A 1 99 ? -5.516 -9.455 -9.373 1.00 98.31 99 LEU A C 1
ATOM 791 O O . LEU A 1 99 ? -5.986 -9.230 -10.489 1.00 98.31 99 LEU A O 1
ATOM 795 N N . ILE A 1 100 ? -4.504 -10.296 -9.173 1.00 98.19 100 ILE A N 1
ATOM 796 C CA . ILE A 1 100 ? -3.819 -11.039 -10.232 1.00 98.19 100 ILE A CA 1
ATOM 797 C C . ILE A 1 100 ? -3.984 -12.537 -9.993 1.00 98.19 100 ILE A C 1
ATOM 799 O O . ILE A 1 100 ? -3.502 -13.076 -8.992 1.00 98.19 100 ILE A O 1
ATOM 803 N N . GLY A 1 101 ? -4.655 -13.223 -10.920 1.00 96.88 101 GLY A N 1
ATOM 804 C CA . GLY A 1 101 ? -4.932 -14.657 -10.805 1.00 96.88 101 GLY A CA 1
ATOM 805 C C . GLY A 1 101 ? -5.516 -15.024 -9.435 1.00 96.88 101 GLY A C 1
ATOM 806 O O . GLY A 1 101 ? -6.305 -14.267 -8.858 1.00 96.88 101 GLY A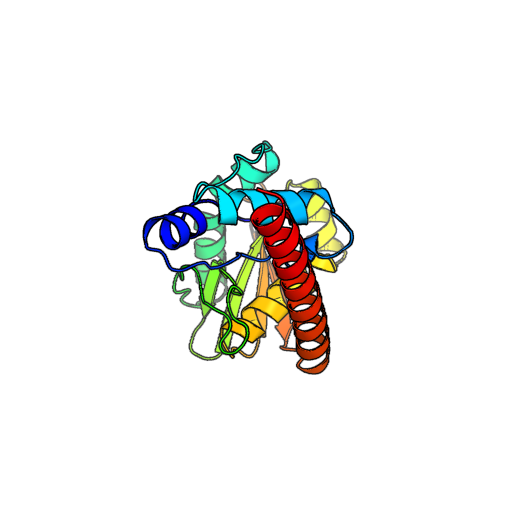 O 1
ATOM 807 N N . ASN A 1 102 ? -5.076 -16.150 -8.875 1.00 96.81 102 ASN A N 1
ATOM 808 C CA . ASN A 1 102 ? -5.534 -16.618 -7.561 1.00 96.81 102 ASN A CA 1
ATOM 809 C C . ASN A 1 102 ? -4.686 -16.094 -6.392 1.00 96.81 102 ASN A C 1
ATOM 811 O O . ASN A 1 102 ? -5.216 -15.899 -5.303 1.00 96.81 102 ASN A O 1
ATOM 815 N N . ASP A 1 103 ? -3.400 -15.814 -6.623 1.00 98.19 103 ASP A N 1
ATOM 816 C CA . ASP A 1 103 ? -2.427 -15.620 -5.539 1.00 98.19 103 ASP A CA 1
ATOM 817 C C . ASP A 1 103 ? -1.804 -14.223 -5.471 1.00 98.19 103 ASP A C 1
ATOM 819 O O . ASP A 1 103 ? -1.121 -13.918 -4.495 1.00 98.19 103 ASP A O 1
ATOM 823 N N . GLY A 1 104 ? -2.007 -13.378 -6.483 1.00 98.50 104 GLY A N 1
ATOM 824 C CA . GLY A 1 104 ? -1.298 -12.109 -6.620 1.00 98.50 104 GLY A CA 1
ATOM 825 C C . GLY A 1 104 ? -2.146 -10.870 -6.388 1.00 98.50 104 GLY A C 1
ATOM 826 O O . GLY A 1 104 ? -3.348 -10.862 -6.653 1.00 98.50 104 GLY A O 1
ATOM 827 N N . LEU A 1 105 ? -1.508 -9.803 -5.939 1.00 98.69 105 LEU A N 1
ATOM 828 C CA . LEU A 1 105 ? -2.050 -8.449 -5.885 1.00 98.69 105 LEU A CA 1
ATOM 829 C C . LEU A 1 105 ? -1.179 -7.509 -6.716 1.00 98.69 105 LEU A C 1
ATOM 831 O O . LEU A 1 105 ? -0.013 -7.813 -6.973 1.00 98.69 105 LEU A O 1
ATOM 835 N N . VAL A 1 106 ? -1.728 -6.358 -7.087 1.00 98.19 106 VAL A N 1
ATOM 836 C CA . VAL A 1 106 ? -0.949 -5.218 -7.574 1.00 98.19 106 VAL A CA 1
ATOM 837 C C . VAL A 1 106 ? -1.245 -3.989 -6.726 1.00 98.19 106 VAL A C 1
ATOM 839 O O . VAL A 1 106 ? -2.395 -3.733 -6.366 1.00 98.19 106 VAL A O 1
ATOM 842 N N . GLU A 1 107 ? -0.188 -3.246 -6.421 1.00 97.38 107 GLU A N 1
ATOM 843 C CA . GLU A 1 107 ? -0.223 -1.974 -5.708 1.00 97.38 107 GLU A CA 1
ATOM 844 C C . GLU A 1 107 ? 0.584 -0.955 -6.512 1.00 97.38 107 GLU A C 1
ATOM 846 O O . GLU A 1 107 ? 1.800 -1.079 -6.686 1.00 97.38 107 GLU A O 1
ATOM 851 N N . VAL A 1 108 ? -0.088 0.070 -7.010 1.00 96.69 108 VAL A N 1
ATOM 852 C CA . VAL A 1 108 ? 0.445 1.043 -7.949 1.00 96.69 108 VAL A CA 1
ATOM 853 C C . VAL A 1 108 ? 0.671 2.377 -7.254 1.00 96.69 108 VAL A C 1
ATOM 855 O O . VAL A 1 108 ? -0.171 2.932 -6.555 1.00 96.69 108 VAL A O 1
ATOM 858 N N . LYS A 1 109 ? 1.834 2.974 -7.502 1.00 95.94 109 LYS A N 1
ATOM 859 C CA . LYS A 1 109 ? 2.117 4.365 -7.156 1.00 95.94 109 LYS A CA 1
ATOM 860 C C . LYS A 1 109 ? 2.499 5.113 -8.419 1.00 95.94 109 LYS A C 1
ATOM 862 O O . LYS A 1 109 ? 3.429 4.711 -9.119 1.00 95.94 109 LYS A O 1
ATOM 867 N N . CYS A 1 110 ? 1.872 6.267 -8.633 1.00 97.06 110 CYS A N 1
ATOM 868 C CA . CYS A 1 110 ? 2.257 7.200 -9.692 1.00 97.06 110 CYS A CA 1
ATOM 869 C C . CYS A 1 110 ? 2.985 8.421 -9.102 1.00 97.06 110 CYS A C 1
ATOM 871 O O . CYS A 1 110 ? 2.373 9.475 -8.931 1.00 97.06 110 CYS A O 1
ATOM 873 N N . PRO A 1 111 ? 4.261 8.311 -8.680 1.00 95.75 111 PRO A N 1
ATOM 874 C CA . PRO A 1 111 ? 4.969 9.432 -8.076 1.00 95.75 111 PRO A CA 1
ATOM 875 C C . PRO A 1 111 ? 5.415 10.474 -9.113 1.00 95.75 111 PRO A C 1
ATOM 877 O O . PRO A 1 111 ? 5.474 10.208 -10.313 1.00 95.75 111 PRO A O 1
ATOM 880 N N . GLN A 1 112 ? 5.823 11.648 -8.623 1.00 95.38 112 GLN A N 1
ATOM 881 C CA . GLN A 1 112 ? 6.554 12.644 -9.415 1.00 95.38 112 GLN A CA 1
ATOM 882 C C . GLN A 1 112 ? 7.889 12.067 -9.920 1.00 95.38 112 GLN A C 1
ATOM 884 O O . GLN A 1 112 ? 8.456 11.151 -9.315 1.00 95.38 112 GLN A O 1
ATOM 889 N N . GLU A 1 113 ? 8.417 12.622 -11.005 1.00 95.00 113 GLU A N 1
ATOM 890 C CA . GLU A 1 113 ? 9.540 12.101 -11.793 1.00 95.00 113 GLU A C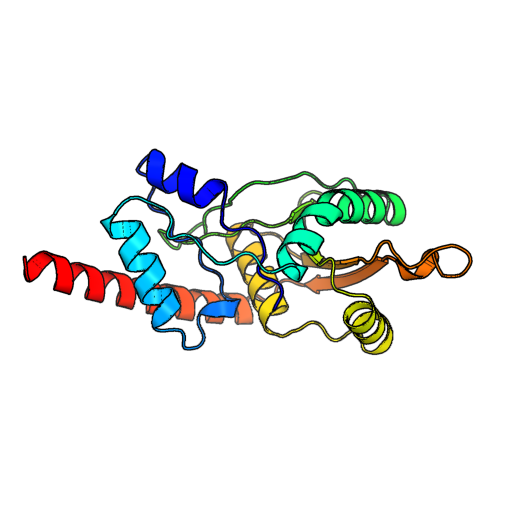A 1
ATOM 891 C C . GLU A 1 113 ? 10.779 11.887 -10.930 1.00 95.00 113 GLU A C 1
ATOM 893 O O . GLU A 1 113 ? 11.380 10.819 -10.960 1.00 95.00 113 GLU A O 1
ATOM 898 N N . THR A 1 114 ? 11.129 12.856 -10.082 1.00 96.06 114 THR A N 1
ATOM 899 C CA . THR A 1 114 ? 12.302 12.748 -9.197 1.00 96.06 114 THR A CA 1
ATOM 900 C C . THR A 1 114 ? 12.186 11.590 -8.206 1.00 96.06 114 THR A C 1
ATOM 902 O O . THR A 1 114 ? 13.178 10.928 -7.902 1.00 96.06 114 THR A O 1
ATOM 905 N N . THR A 1 115 ? 10.979 11.310 -7.712 1.00 95.81 115 THR A N 1
ATOM 906 C CA . THR A 1 115 ? 10.720 10.174 -6.818 1.00 95.81 115 THR A CA 1
ATOM 907 C C . THR A 1 115 ? 10.726 8.862 -7.600 1.00 95.81 115 THR A C 1
ATOM 909 O O . THR A 1 115 ? 11.280 7.876 -7.117 1.00 95.81 115 THR A O 1
ATOM 912 N N . HIS A 1 116 ? 10.192 8.862 -8.824 1.00 97.50 116 HIS A N 1
ATOM 913 C CA . HIS A 1 116 ? 10.262 7.713 -9.719 1.00 97.50 116 HIS A CA 1
ATOM 914 C C . HIS A 1 116 ? 11.716 7.353 -10.065 1.00 97.50 116 HIS A C 1
ATOM 916 O O . HIS A 1 116 ? 12.114 6.212 -9.863 1.00 97.50 116 HIS A O 1
ATOM 922 N N . VAL A 1 117 ? 12.556 8.321 -10.463 1.00 97.94 117 VAL A N 1
ATOM 923 C CA . VAL A 1 117 ? 13.991 8.102 -10.745 1.00 97.94 117 VAL A CA 1
ATOM 924 C C . VAL A 1 117 ? 14.730 7.546 -9.530 1.00 97.94 117 VAL A C 1
ATOM 926 O O . VAL A 1 117 ? 15.536 6.627 -9.670 1.00 97.94 117 VAL A O 1
ATOM 929 N N . ARG A 1 118 ? 14.453 8.060 -8.324 1.00 97.69 118 ARG A N 1
ATOM 930 C CA . ARG A 1 118 ? 15.038 7.507 -7.090 1.00 97.69 118 ARG A CA 1
ATOM 931 C C . ARG A 1 118 ? 14.667 6.038 -6.915 1.00 97.69 118 ARG A C 1
ATOM 933 O O . ARG A 1 118 ? 15.537 5.223 -6.630 1.00 97.69 118 ARG A O 1
ATOM 940 N N . PHE A 1 119 ? 13.408 5.681 -7.154 1.00 97.75 119 PHE A N 1
ATOM 941 C CA . PHE A 1 119 ? 12.978 4.288 -7.100 1.00 97.75 119 PHE A CA 1
ATOM 942 C C . PHE A 1 119 ? 13.598 3.427 -8.215 1.00 97.75 119 PHE A C 1
ATOM 944 O O . PHE A 1 119 ? 14.039 2.304 -7.953 1.00 97.75 119 PHE A O 1
ATOM 951 N N . LEU A 1 120 ? 13.709 3.952 -9.441 1.00 97.62 120 LEU A N 1
ATOM 952 C CA . LEU A 1 120 ? 14.407 3.307 -10.560 1.00 97.62 120 LEU A CA 1
ATOM 953 C C . LEU A 1 120 ? 15.856 2.963 -10.203 1.00 97.62 120 LEU A C 1
ATOM 955 O O . LEU A 1 120 ? 16.301 1.856 -10.501 1.00 97.62 120 LEU A O 1
ATOM 959 N N . ARG A 1 121 ? 16.555 3.860 -9.506 1.00 97.94 121 ARG A N 1
ATOM 960 C CA . ARG A 1 121 ? 17.940 3.656 -9.073 1.00 97.94 121 ARG A CA 1
ATOM 961 C C . ARG A 1 121 ? 18.062 2.707 -7.882 1.00 97.94 121 ARG A C 1
ATOM 963 O O . ARG A 1 121 ? 18.848 1.769 -7.932 1.00 97.94 121 ARG A O 1
ATOM 970 N N . ASP A 1 122 ? 17.309 2.966 -6.817 1.00 97.50 122 ASP A N 1
ATOM 971 C CA . ASP A 1 122 ? 17.598 2.382 -5.504 1.00 97.50 122 ASP A CA 1
ATOM 972 C C . ASP A 1 122 ? 16.769 1.126 -5.210 1.00 97.50 122 ASP A C 1
ATOM 974 O O . ASP A 1 122 ? 17.113 0.371 -4.305 1.00 97.50 122 ASP A O 1
ATOM 978 N N . SER A 1 123 ? 15.659 0.907 -5.929 1.00 97.44 123 SER A N 1
ATOM 979 C CA . SER A 1 123 ? 14.695 -0.180 -5.660 1.00 97.44 123 SER A CA 1
ATOM 980 C C . SER A 1 123 ? 14.153 -0.187 -4.221 1.00 97.44 123 SER A C 1
ATOM 982 O O . SER A 1 123 ? 13.643 -1.199 -3.750 1.00 97.44 123 SER A O 1
ATOM 984 N N . LYS A 1 124 ? 14.259 0.935 -3.498 1.00 96.88 124 LYS A N 1
ATOM 985 C CA . LYS A 1 124 ? 13.824 1.041 -2.103 1.00 96.88 124 LYS A CA 1
ATOM 986 C C . LYS A 1 124 ? 12.355 1.424 -2.038 1.00 96.88 124 LYS A C 1
ATOM 988 O O . LYS A 1 124 ? 11.988 2.561 -2.336 1.00 96.88 124 LYS A O 1
ATOM 993 N N . ILE A 1 125 ? 11.529 0.471 -1.628 1.00 94.00 125 ILE A N 1
ATOM 994 C CA . ILE A 1 125 ? 10.130 0.718 -1.284 1.00 94.00 125 ILE A CA 1
ATOM 995 C C . ILE A 1 125 ? 10.096 1.327 0.111 1.00 94.00 125 ILE A C 1
ATOM 997 O O . ILE A 1 125 ? 10.864 0.940 0.994 1.00 94.00 125 ILE A O 1
ATOM 1001 N N . LYS A 1 126 ? 9.225 2.315 0.304 1.00 87.69 126 LYS A N 1
ATOM 1002 C CA . LYS A 1 126 ? 9.072 2.924 1.618 1.00 87.69 126 LYS A CA 1
ATOM 1003 C C . LYS A 1 126 ? 8.440 1.922 2.596 1.00 87.69 126 LYS A C 1
ATOM 1005 O O . LYS A 1 126 ? 7.507 1.229 2.179 1.00 87.69 126 LYS A O 1
ATOM 1010 N N . PRO A 1 127 ? 8.893 1.853 3.862 1.00 87.94 127 PRO A N 1
ATOM 1011 C CA . PRO A 1 127 ? 8.374 0.892 4.835 1.00 87.94 127 PRO A CA 1
ATOM 1012 C C . PRO A 1 127 ? 6.849 0.906 4.944 1.00 87.94 127 PRO A C 1
ATOM 1014 O O . PRO A 1 127 ? 6.226 -0.148 5.004 1.00 87.94 127 PRO A O 1
ATOM 1017 N N . GLU A 1 128 ? 6.229 2.083 4.859 1.00 83.69 128 GLU A N 1
ATOM 1018 C CA . GLU A 1 128 ? 4.780 2.218 4.950 1.00 83.69 128 GLU A CA 1
ATOM 1019 C C . GLU A 1 128 ? 4.007 1.520 3.817 1.00 83.69 128 GLU A C 1
ATOM 1021 O O . GLU A 1 128 ? 2.906 1.023 4.041 1.00 83.69 128 GLU A O 1
ATOM 1026 N N . TYR A 1 129 ? 4.583 1.421 2.613 1.00 89.75 129 TYR A N 1
ATOM 1027 C CA . TYR A 1 129 ? 3.962 0.683 1.507 1.00 89.75 129 TYR A CA 1
ATOM 1028 C C . TYR A 1 129 ? 4.142 -0.824 1.664 1.00 89.75 129 TYR A C 1
ATOM 1030 O O . TYR A 1 129 ? 3.273 -1.579 1.243 1.00 89.75 129 TYR A O 1
ATOM 1038 N N . ILE A 1 130 ? 5.229 -1.268 2.299 1.00 92.56 130 ILE A N 1
ATOM 1039 C CA . ILE A 1 130 ? 5.414 -2.684 2.639 1.00 92.56 130 ILE A CA 1
ATOM 1040 C C . ILE A 1 130 ? 4.330 -3.110 3.632 1.00 92.56 130 ILE A C 1
ATOM 1042 O O . ILE A 1 130 ? 3.635 -4.090 3.381 1.00 92.56 130 ILE A O 1
ATOM 1046 N N . LEU A 1 131 ? 4.119 -2.325 4.696 1.00 88.62 131 LEU A N 1
ATOM 1047 C CA . LEU A 1 131 ? 3.056 -2.580 5.672 1.00 88.62 131 LEU A CA 1
ATOM 1048 C C . LEU A 1 131 ? 1.666 -2.586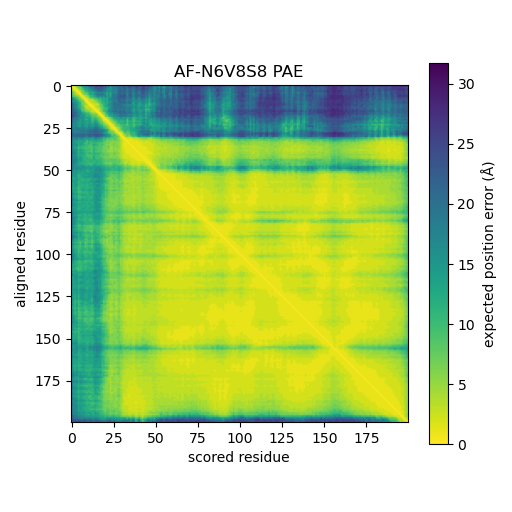 5.017 1.00 88.62 131 LEU A C 1
ATOM 1050 O O . LEU A 1 131 ? 0.865 -3.479 5.286 1.00 88.62 131 LEU A O 1
ATOM 1054 N N . GLN A 1 132 ? 1.397 -1.635 4.114 1.00 88.25 132 GLN A N 1
ATOM 1055 C CA . GLN A 1 132 ? 0.149 -1.587 3.346 1.00 88.25 132 GLN A CA 1
ATOM 1056 C C . GLN A 1 132 ? -0.070 -2.877 2.533 1.00 88.25 132 GLN A C 1
ATOM 1058 O O . GLN A 1 132 ? -1.144 -3.472 2.608 1.00 88.25 132 GLN A O 1
ATOM 1063 N N . MET A 1 133 ? 0.943 -3.332 1.790 1.00 95.81 133 MET A N 1
ATOM 1064 C CA . MET A 1 133 ? 0.845 -4.535 0.956 1.00 95.81 133 MET A CA 1
ATOM 1065 C C . MET A 1 133 ? 0.726 -5.822 1.777 1.00 95.81 133 MET A C 1
ATOM 1067 O O . MET A 1 133 ? -0.055 -6.702 1.413 1.00 95.81 133 MET A O 1
ATOM 1071 N N . GLN A 1 134 ? 1.436 -5.933 2.904 1.00 97.06 134 GLN A N 1
ATOM 1072 C CA . GLN A 1 134 ? 1.248 -7.061 3.820 1.00 97.06 134 GLN A CA 1
ATOM 1073 C C . GLN A 1 134 ? -0.174 -7.108 4.369 1.00 97.06 134 GLN A C 1
ATOM 1075 O O . GLN A 1 134 ? -0.805 -8.164 4.361 1.00 97.06 134 GLN A O 1
ATOM 1080 N N . PHE A 1 135 ? -0.726 -5.963 4.771 1.00 94.94 135 PHE A N 1
ATOM 1081 C CA . PHE A 1 135 ? -2.095 -5.908 5.267 1.00 94.94 135 PHE A CA 1
ATOM 1082 C C . PHE A 1 135 ? -3.135 -6.232 4.181 1.00 94.94 135 PHE A C 1
ATOM 1084 O O . PHE A 1 135 ? -4.109 -6.938 4.441 1.00 94.94 135 PHE A O 1
ATOM 1091 N N . GLN A 1 136 ? -2.908 -5.810 2.932 1.00 95.62 136 GLN A N 1
ATOM 1092 C CA . GLN A 1 136 ? -3.729 -6.243 1.793 1.00 95.62 136 GLN A CA 1
ATOM 1093 C C . GLN A 1 136 ? -3.685 -7.769 1.611 1.00 95.62 136 GLN A C 1
ATOM 1095 O O . GLN A 1 136 ? -4.722 -8.398 1.380 1.00 95.62 136 GLN A O 1
ATOM 1100 N N . MET A 1 137 ? -2.511 -8.391 1.755 1.00 98.12 137 MET A N 1
ATOM 1101 C CA . MET A 1 137 ? -2.374 -9.851 1.720 1.00 98.12 137 MET A CA 1
ATOM 1102 C C . MET A 1 137 ? -3.055 -10.523 2.921 1.00 98.12 137 MET A C 1
ATOM 1104 O O . MET A 1 137 ? -3.645 -11.589 2.753 1.00 98.12 137 MET A O 1
ATOM 1108 N N . ALA A 1 138 ? -3.050 -9.909 4.106 1.00 96.75 138 ALA A N 1
ATOM 1109 C CA . ALA A 1 138 ? -3.805 -10.383 5.269 1.00 96.75 138 ALA A CA 1
ATOM 1110 C C . ALA A 1 138 ? -5.319 -10.414 4.996 1.00 96.75 138 ALA A C 1
ATOM 1112 O O . ALA A 1 138 ? -5.959 -11.440 5.214 1.00 96.75 138 ALA A O 1
ATOM 1113 N N . CYS A 1 139 ? -5.868 -9.341 4.413 1.00 95.06 139 CYS A N 1
ATOM 1114 C CA . CYS A 1 139 ? -7.297 -9.240 4.096 1.00 95.06 139 CYS A CA 1
ATOM 1115 C C . CYS A 1 139 ? -7.745 -10.208 2.989 1.00 95.06 139 CYS A C 1
ATOM 1117 O O . CYS A 1 139 ? -8.881 -10.669 2.982 1.00 95.06 139 CYS A O 1
ATOM 1119 N N . THR A 1 140 ? -6.866 -10.509 2.032 1.00 97.19 140 THR A N 1
ATOM 1120 C CA . THR A 1 140 ? -7.221 -11.281 0.825 1.00 97.19 140 THR A CA 1
ATOM 1121 C C . THR A 1 140 ? -6.780 -12.742 0.855 1.00 97.19 140 THR A C 1
ATOM 1123 O O . THR A 1 140 ? -7.213 -13.521 0.009 1.00 97.19 140 THR A O 1
ATOM 1126 N N . GLY A 1 141 ? -5.878 -13.122 1.763 1.00 98.06 141 GLY A N 1
ATOM 1127 C CA . GLY A 1 141 ? -5.254 -14.452 1.801 1.00 98.06 141 GLY A CA 1
ATOM 1128 C C . GLY A 1 141 ? -4.236 -14.725 0.680 1.00 98.06 141 GLY A C 1
ATOM 1129 O O . GLY A 1 141 ? -3.700 -15.840 0.591 1.00 98.06 141 GLY A O 1
ATOM 1130 N N . ARG A 1 142 ? -3.951 -13.723 -0.163 1.00 98.56 142 ARG A N 1
ATOM 1131 C CA . ARG A 1 142 ? -3.033 -13.805 -1.310 1.00 98.56 142 ARG A CA 1
ATOM 1132 C C . ARG A 1 142 ? -1.569 -13.861 -0.872 1.00 98.56 142 ARG A C 1
ATOM 1134 O O . ARG A 1 142 ? -1.23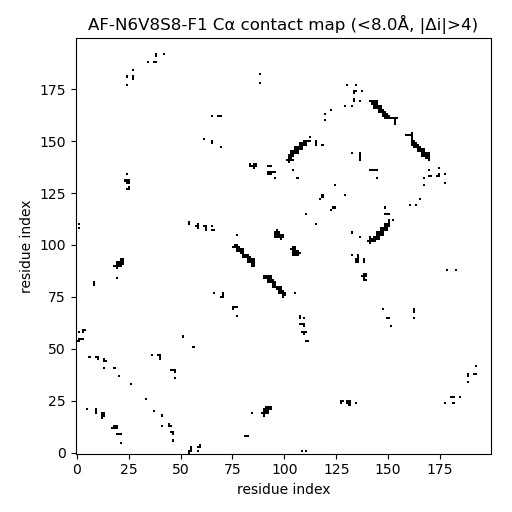6 -13.564 0.275 1.00 98.56 142 ARG A O 1
ATOM 1141 N N . LYS A 1 143 ? -0.708 -14.337 -1.773 1.00 98.81 143 LYS A N 1
ATOM 1142 C CA . LYS A 1 143 ? 0.659 -14.798 -1.474 1.00 98.81 143 LYS A CA 1
ATOM 1143 C C . LYS A 1 143 ? 1.744 -13.796 -1.837 1.00 98.81 143 LYS A C 1
ATOM 1145 O O . LYS A 1 143 ? 2.862 -13.917 -1.345 1.00 98.81 143 LYS A O 1
ATOM 1150 N N . TRP A 1 144 ? 1.440 -12.842 -2.705 1.00 98.81 144 TRP A N 1
ATOM 1151 C CA . TRP A 1 144 ? 2.376 -11.797 -3.093 1.00 98.81 144 TRP A CA 1
ATOM 1152 C C . TRP A 1 144 ? 1.637 -10.561 -3.604 1.00 98.81 144 TRP A C 1
ATOM 1154 O O . TRP A 1 144 ? 0.489 -10.641 -4.043 1.00 98.81 144 TRP A O 1
ATOM 1164 N N . CYS A 1 145 ? 2.323 -9.423 -3.577 1.00 98.75 145 CYS A N 1
ATOM 1165 C CA . CYS A 1 145 ? 1.880 -8.177 -4.184 1.00 98.75 145 CYS A CA 1
ATOM 1166 C C . CYS A 1 145 ? 2.990 -7.609 -5.074 1.00 98.75 145 CYS A C 1
ATOM 1168 O O . CYS A 1 145 ? 4.133 -7.485 -4.637 1.00 98.75 145 CYS A O 1
ATOM 1170 N N . ASP A 1 146 ? 2.671 -7.272 -6.319 1.00 98.75 146 ASP A N 1
ATOM 1171 C CA . ASP A 1 146 ? 3.569 -6.528 -7.194 1.00 98.75 146 ASP A CA 1
ATOM 1172 C C . ASP A 1 146 ? 3.428 -5.030 -6.906 1.00 98.75 146 ASP A C 1
ATOM 1174 O O . ASP A 1 146 ? 2.413 -4.407 -7.217 1.00 98.75 146 ASP A O 1
ATOM 1178 N N . PHE A 1 147 ? 4.476 -4.443 -6.326 1.00 98.50 147 PHE A N 1
ATOM 1179 C CA . PHE A 1 147 ? 4.602 -2.999 -6.185 1.00 98.50 147 PHE A CA 1
ATOM 1180 C C . PHE A 1 147 ? 5.029 -2.398 -7.519 1.00 98.50 147 PHE A C 1
ATOM 1182 O O . PHE A 1 147 ? 6.129 -2.682 -8.001 1.00 98.50 147 PHE A O 1
ATOM 1189 N N . VAL A 1 148 ? 4.207 -1.523 -8.084 1.00 98.38 148 VAL A N 1
ATOM 1190 C CA . VAL A 1 148 ? 4.458 -0.855 -9.360 1.00 98.38 148 VAL A CA 1
ATOM 1191 C C . VAL A 1 148 ? 4.676 0.630 -9.121 1.00 98.38 148 VAL A C 1
ATOM 1193 O O . VAL A 1 148 ? 3.796 1.339 -8.639 1.00 98.38 148 VAL A O 1
ATOM 1196 N N . SER A 1 149 ? 5.838 1.141 -9.515 1.00 98.31 149 SER A N 1
ATOM 1197 C CA . SER A 1 149 ? 6.024 2.576 -9.697 1.00 98.31 149 SER A CA 1
ATOM 1198 C C . SER A 1 149 ? 5.821 2.920 -11.165 1.00 98.31 149 SER A C 1
ATOM 1200 O O . SER A 1 149 ? 6.485 2.338 -12.023 1.00 98.31 149 SER A O 1
ATOM 1202 N N . PHE A 1 150 ? 4.934 3.874 -11.437 1.00 98.31 150 PHE A N 1
ATOM 1203 C CA . PHE A 1 150 ? 4.645 4.353 -12.782 1.00 98.31 150 PHE A CA 1
ATOM 1204 C C . PHE A 1 150 ? 4.864 5.859 -12.908 1.00 98.31 150 PHE A C 1
ATOM 1206 O O . PHE A 1 150 ? 4.444 6.632 -12.048 1.00 98.31 150 PHE A O 1
ATOM 1213 N N . ASN A 1 151 ? 5.467 6.304 -14.005 1.00 97.94 151 ASN A N 1
ATOM 1214 C CA . ASN A 1 151 ? 5.427 7.710 -14.376 1.00 97.94 151 ASN A CA 1
ATOM 1215 C C . ASN A 1 151 ? 5.289 7.872 -15.904 1.00 97.94 151 ASN A C 1
ATOM 1217 O O . ASN A 1 151 ? 6.185 7.473 -16.649 1.00 97.94 151 ASN A O 1
ATOM 1221 N N . PRO A 1 152 ? 4.198 8.490 -16.396 1.00 96.62 152 PRO A N 1
ATOM 1222 C CA . PRO A 1 152 ? 3.904 8.588 -17.827 1.00 96.62 152 PRO A CA 1
ATOM 1223 C C . PRO A 1 152 ? 4.810 9.563 -18.593 1.00 96.62 152 PRO A C 1
ATOM 1225 O O . PRO A 1 152 ? 4.782 9.562 -19.824 1.00 96.62 152 PRO A O 1
ATOM 1228 N N . LEU A 1 153 ? 5.588 10.407 -17.905 1.00 96.81 153 LEU A N 1
ATOM 1229 C CA . LEU A 1 153 ? 6.389 11.467 -18.528 1.00 96.81 153 LEU A CA 1
ATOM 1230 C C . LEU A 1 153 ? 7.687 10.948 -19.165 1.00 96.81 153 LEU A C 1
ATOM 1232 O O . LEU A 1 153 ? 8.305 11.642 -19.973 1.00 96.81 153 LEU A O 1
ATOM 1236 N N . PHE A 1 154 ? 8.084 9.709 -18.868 1.00 95.94 154 PHE A N 1
ATOM 1237 C CA . PHE A 1 154 ? 9.255 9.070 -19.468 1.00 95.94 154 PHE A CA 1
ATOM 1238 C C . PHE A 1 154 ? 8.925 8.623 -20.896 1.00 95.94 154 PHE A C 1
ATOM 1240 O O . PHE A 1 154 ? 8.414 7.534 -21.116 1.00 95.94 154 PHE A O 1
ATOM 1247 N N . THR A 1 155 ? 9.172 9.468 -21.893 1.00 95.06 155 THR A N 1
ATOM 1248 C CA . THR A 1 155 ? 8.772 9.233 -23.295 1.00 95.06 155 THR A CA 1
ATOM 1249 C C . THR A 1 155 ? 9.968 8.974 -24.218 1.00 95.06 155 THR A C 1
ATOM 1251 O O . THR A 1 155 ? 11.125 9.007 -23.793 1.00 95.06 155 THR A O 1
ATOM 1254 N N . ASN A 1 156 ? 9.701 8.689 -25.499 1.00 95.06 156 ASN A N 1
ATOM 1255 C CA . ASN A 1 156 ? 10.719 8.436 -26.525 1.00 95.06 156 ASN A CA 1
ATOM 1256 C C . ASN A 1 156 ? 11.689 7.323 -26.092 1.00 95.06 156 ASN A C 1
ATOM 1258 O O . ASN A 1 156 ? 11.252 6.238 -25.700 1.00 95.06 156 ASN A O 1
ATOM 1262 N N . GLN A 1 157 ? 12.992 7.611 -26.109 1.00 94.19 157 GLN A N 1
ATOM 1263 C CA . GLN A 1 157 ? 14.062 6.688 -25.731 1.00 94.19 157 GLN A CA 1
ATOM 1264 C C . GLN A 1 157 ? 13.946 6.201 -24.275 1.00 94.19 157 GLN A C 1
ATOM 1266 O O . GLN A 1 157 ? 14.422 5.114 -23.965 1.00 94.19 157 GLN A O 1
ATOM 1271 N N . ALA A 1 158 ? 13.263 6.945 -23.396 1.00 94.75 158 ALA A N 1
ATOM 1272 C CA . ALA A 1 158 ? 13.065 6.591 -21.991 1.00 94.75 158 ALA A CA 1
ATOM 1273 C C . ALA A 1 158 ? 11.754 5.829 -21.716 1.00 94.75 158 ALA A C 1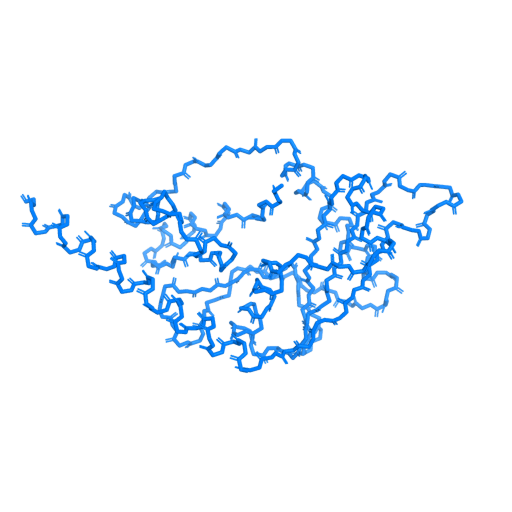
ATOM 1275 O O . ALA A 1 158 ? 11.445 5.562 -20.561 1.00 94.75 158 ALA A O 1
ATOM 1276 N N . THR A 1 159 ? 10.976 5.450 -22.738 1.00 94.81 159 THR A N 1
ATOM 1277 C CA . THR A 1 159 ? 9.666 4.784 -22.546 1.00 94.81 159 THR A CA 1
ATOM 1278 C C . THR A 1 159 ? 9.752 3.498 -21.722 1.00 94.81 159 THR A C 1
ATOM 1280 O O . THR A 1 159 ? 8.879 3.236 -20.900 1.00 94.81 159 THR A O 1
ATOM 1283 N N . HIS A 1 160 ? 10.840 2.744 -21.866 1.00 93.62 160 HIS A N 1
ATOM 1284 C CA . HIS A 1 160 ? 11.096 1.524 -21.097 1.00 93.62 160 HIS A CA 1
ATOM 1285 C C . HIS A 1 160 ? 11.311 1.766 -19.589 1.00 93.62 160 HIS A C 1
ATOM 1287 O O . HIS A 1 160 ? 11.336 0.813 -18.821 1.00 93.62 160 HIS A O 1
ATOM 1293 N N . LEU A 1 161 ? 11.465 3.024 -19.158 1.00 96.69 161 LEU A N 1
ATOM 1294 C CA . LEU A 1 161 ? 11.634 3.408 -17.757 1.00 96.69 161 LEU A CA 1
ATOM 1295 C C . LEU A 1 161 ? 10.327 3.842 -17.088 1.00 96.69 161 LEU A C 1
ATOM 1297 O O . LEU A 1 161 ? 10.361 4.123 -15.900 1.00 96.69 161 LEU A O 1
ATOM 1301 N N . ARG A 1 162 ? 9.191 3.916 -17.803 1.00 96.69 162 ARG A N 1
ATOM 1302 C CA . ARG A 1 162 ? 7.911 4.373 -17.219 1.00 96.69 162 ARG A CA 1
ATOM 1303 C C . ARG A 1 162 ? 7.415 3.491 -16.089 1.00 96.69 162 ARG A C 1
ATOM 1305 O O . ARG A 1 162 ? 6.692 3.983 -15.232 1.00 96.69 162 ARG A O 1
ATOM 1312 N N . VAL A 1 163 ? 7.719 2.198 -16.146 1.00 97.88 163 VAL A N 1
ATOM 1313 C CA . VAL A 1 163 ? 7.222 1.183 -15.221 1.00 97.88 163 VAL A CA 1
ATOM 1314 C C . VAL A 1 163 ? 8.418 0.506 -14.580 1.00 97.88 163 VAL A C 1
ATOM 1316 O O . VAL A 1 163 ? 9.312 0.017 -15.268 1.00 97.88 163 VAL A O 1
ATOM 1319 N N . LYS A 1 164 ? 8.407 0.422 -13.252 1.00 98.06 164 LYS A N 1
ATOM 1320 C CA . LYS A 1 164 ? 9.274 -0.492 -12.513 1.00 98.06 164 LYS A CA 1
ATOM 1321 C C . LYS A 1 164 ? 8.464 -1.236 -11.475 1.00 98.06 164 LYS A C 1
ATOM 1323 O O . LYS A 1 164 ? 7.768 -0.610 -10.677 1.00 98.06 164 LYS A O 1
ATOM 1328 N N . THR A 1 165 ? 8.630 -2.552 -11.465 1.00 98.25 165 THR A N 1
ATOM 1329 C CA . THR A 1 165 ? 7.903 -3.460 -10.583 1.00 98.25 165 THR A CA 1
ATOM 1330 C C . THR A 1 165 ? 8.865 -4.177 -9.651 1.00 98.25 165 THR A C 1
ATOM 1332 O O . THR A 1 165 ? 9.959 -4.558 -10.068 1.00 98.25 165 THR A O 1
ATOM 1335 N N . LEU A 1 166 ? 8.455 -4.383 -8.403 1.00 98.50 166 LEU A N 1
ATOM 1336 C CA . LEU A 1 166 ? 9.100 -5.297 -7.464 1.00 98.50 166 LEU A CA 1
ATOM 1337 C C . LEU A 1 166 ? 8.035 -6.174 -6.806 1.00 98.50 166 LEU A C 1
ATOM 1339 O O . LEU A 1 166 ? 7.040 -5.657 -6.304 1.00 98.50 166 LEU A O 1
ATOM 1343 N N . ARG A 1 167 ? 8.263 -7.487 -6.778 1.00 98.56 167 ARG A N 1
ATOM 1344 C CA . ARG A 1 167 ? 7.369 -8.430 -6.106 1.00 98.56 167 ARG A CA 1
ATOM 1345 C C . ARG A 1 167 ? 7.677 -8.505 -4.619 1.00 98.56 167 ARG A C 1
ATOM 1347 O O . ARG A 1 167 ? 8.814 -8.777 -4.238 1.00 98.56 167 ARG A O 1
ATOM 1354 N N . ILE A 1 168 ? 6.649 -8.328 -3.802 1.00 98.56 168 ILE A N 1
ATOM 1355 C CA . ILE A 1 168 ? 6.697 -8.470 -2.351 1.00 98.56 168 ILE A CA 1
ATOM 1356 C C . ILE A 1 168 ? 6.009 -9.776 -1.963 1.00 98.56 168 ILE A C 1
ATOM 1358 O O . ILE A 1 168 ? 4.809 -9.916 -2.211 1.00 98.56 168 ILE A O 1
ATOM 1362 N N . PRO A 1 169 ? 6.739 -10.747 -1.390 1.00 98.75 169 PRO A N 1
ATOM 1363 C CA . PRO A 1 169 ? 6.122 -11.950 -0.864 1.00 98.75 169 PRO A CA 1
ATOM 1364 C C . PRO A 1 169 ? 5.342 -11.631 0.411 1.00 98.75 169 PRO A C 1
ATOM 1366 O O . PRO A 1 169 ? 5.686 -10.721 1.172 1.00 98.75 169 PRO A O 1
ATOM 1369 N N . ARG A 1 170 ? 4.302 -12.421 0.651 1.00 98.69 170 ARG A N 1
ATOM 1370 C CA . ARG A 1 170 ? 3.622 -12.468 1.939 1.00 98.69 170 ARG A CA 1
ATOM 1371 C C . ARG A 1 170 ? 4.618 -12.820 3.042 1.00 98.69 170 ARG A C 1
ATOM 1373 O O . ARG A 1 170 ? 5.393 -13.763 2.896 1.00 98.69 170 ARG A O 1
ATOM 1380 N N . ASP A 1 171 ? 4.543 -12.080 4.136 1.00 98.38 171 ASP A N 1
ATOM 1381 C CA . ASP A 1 171 ? 5.309 -12.306 5.355 1.00 98.38 171 ASP A CA 1
ATOM 1382 C C . ASP A 1 171 ? 4.321 -12.481 6.515 1.00 98.38 171 ASP A C 1
ATOM 1384 O O . ASP A 1 171 ? 3.720 -11.517 6.992 1.00 98.38 171 ASP A O 1
ATOM 1388 N N . ASP A 1 172 ? 4.101 -13.733 6.923 1.00 98.31 172 ASP A N 1
ATOM 1389 C CA . ASP A 1 172 ? 3.133 -14.070 7.971 1.00 98.31 172 ASP A CA 1
ATOM 1390 C C . ASP A 1 172 ? 3.547 -13.540 9.352 1.00 98.31 172 ASP A C 1
ATOM 1392 O O . ASP A 1 172 ? 2.678 -13.163 10.138 1.00 98.31 172 ASP A O 1
ATOM 1396 N N . GLU A 1 173 ? 4.849 -13.440 9.640 1.00 97.62 173 GLU A N 1
ATOM 1397 C CA . GLU A 1 173 ? 5.338 -12.873 10.902 1.00 97.62 173 GLU A CA 1
ATOM 1398 C C . GLU A 1 173 ? 5.067 -11.365 10.952 1.00 97.62 173 GLU A C 1
ATOM 1400 O O . GLU A 1 173 ? 4.566 -10.845 11.952 1.00 97.62 173 GLU A O 1
ATOM 1405 N N . GLN A 1 174 ? 5.328 -10.657 9.849 1.00 92.31 174 GLN A N 1
ATOM 1406 C CA . GLN A 1 174 ? 5.016 -9.234 9.738 1.00 92.31 174 GLN A CA 1
ATOM 1407 C C . GLN A 1 174 ? 3.505 -8.974 9.788 1.00 92.31 174 GLN A C 1
ATOM 1409 O O . GLN A 1 174 ? 3.075 -8.019 10.436 1.00 92.31 174 GLN A O 1
ATOM 1414 N N . ILE A 1 175 ? 2.694 -9.812 9.137 1.00 94.75 175 ILE A N 1
ATOM 1415 C CA . ILE A 1 175 ? 1.229 -9.710 9.176 1.00 94.75 175 ILE A CA 1
ATOM 1416 C C . ILE A 1 175 ? 0.703 -9.889 10.600 1.00 94.75 175 ILE A C 1
ATOM 1418 O O . ILE A 1 175 ? -0.148 -9.115 11.026 1.00 94.75 175 ILE A O 1
ATOM 1422 N N . GLU A 1 176 ? 1.229 -10.851 11.355 1.00 95.50 176 GLU A N 1
ATOM 1423 C CA . GLU A 1 176 ? 0.840 -11.067 12.749 1.00 95.50 176 GLU A CA 1
ATOM 1424 C C . GLU A 1 176 ? 1.136 -9.835 13.624 1.00 95.50 176 GLU A C 1
ATOM 1426 O O . GLU A 1 176 ? 0.313 -9.430 14.448 1.00 95.50 176 GLU A O 1
ATOM 1431 N N . LEU A 1 177 ? 2.289 -9.189 13.422 1.00 90.12 177 LEU A N 1
ATOM 1432 C CA . LEU A 1 177 ? 2.632 -7.943 14.117 1.00 90.12 177 LEU A CA 1
ATOM 1433 C C . LEU A 1 177 ? 1.707 -6.786 13.721 1.00 90.12 177 LEU A C 1
ATOM 1435 O O . LEU A 1 177 ? 1.271 -6.025 14.587 1.00 90.12 177 LEU A O 1
ATOM 1439 N N . ILE A 1 178 ? 1.389 -6.664 12.428 1.00 86.94 178 ILE A N 1
ATOM 1440 C CA . ILE A 1 178 ? 0.440 -5.666 11.925 1.00 86.94 178 ILE A CA 1
ATOM 1441 C C . ILE A 1 178 ? -0.933 -5.882 12.564 1.00 86.94 178 ILE A C 1
ATOM 1443 O O . ILE A 1 178 ? -1.498 -4.932 13.096 1.00 86.94 178 ILE A O 1
ATOM 1447 N N . ASN A 1 179 ? -1.443 -7.113 12.562 1.00 89.69 179 ASN A N 1
ATOM 1448 C CA . ASN A 1 179 ? -2.756 -7.456 13.102 1.00 89.69 179 ASN A CA 1
ATOM 1449 C C . ASN A 1 179 ? -2.870 -7.119 14.595 1.00 89.69 179 ASN A C 1
ATOM 1451 O O . ASN A 1 179 ? -3.850 -6.507 15.006 1.00 89.69 179 ASN A O 1
ATOM 1455 N N . LYS A 1 180 ? -1.834 -7.389 15.395 1.00 89.88 180 LYS A N 1
ATOM 1456 C CA . LYS A 1 180 ? -1.810 -6.987 16.814 1.00 89.88 180 LYS A CA 1
ATOM 1457 C C . LYS A 1 180 ? -1.846 -5.473 17.004 1.00 89.88 180 LYS A C 1
ATOM 1459 O O . LYS A 1 180 ? -2.547 -4.970 17.884 1.00 89.88 180 LYS A O 1
ATOM 1464 N N . ALA A 1 181 ? -1.089 -4.735 16.191 1.00 84.88 181 ALA A N 1
ATOM 1465 C CA . ALA A 1 181 ? -1.099 -3.274 16.230 1.00 84.88 181 ALA A CA 1
ATOM 1466 C C . ALA A 1 181 ? -2.472 -2.713 15.825 1.00 84.88 181 ALA A C 1
ATOM 1468 O O . ALA A 1 181 ? -2.963 -1.772 16.445 1.00 84.88 181 ALA A O 1
ATOM 1469 N N . VAL A 1 182 ? -3.108 -3.331 14.827 1.00 83.75 182 VAL A N 1
ATOM 1470 C CA . VAL A 1 182 ? -4.469 -3.020 14.388 1.00 83.75 182 VAL A CA 1
ATOM 1471 C C . VAL A 1 182 ? -5.479 -3.213 15.517 1.00 83.75 182 VAL A C 1
ATOM 1473 O O . VAL A 1 182 ? -6.236 -2.295 15.820 1.00 83.75 182 VAL A O 1
ATOM 1476 N N . GLU A 1 183 ? -5.483 -4.384 16.151 1.00 87.56 183 GLU A N 1
ATOM 1477 C CA . GLU A 1 183 ? -6.418 -4.719 17.231 1.00 87.56 183 GLU A CA 1
ATOM 1478 C C . GLU A 1 183 ? -6.254 -3.776 18.425 1.00 87.56 183 GLU A C 1
ATOM 1480 O O . GLU A 1 183 ? -7.240 -3.263 18.951 1.00 87.56 183 GLU A O 1
ATOM 1485 N N . THR A 1 184 ? -5.005 -3.485 18.804 1.00 87.38 184 THR A N 1
ATOM 1486 C CA . THR A 1 184 ? -4.697 -2.536 19.883 1.00 87.38 184 THR A CA 1
ATOM 1487 C C . THR A 1 184 ? -5.263 -1.150 19.568 1.00 87.38 184 THR A C 1
ATOM 1489 O O . THR A 1 184 ? -5.928 -0.543 20.404 1.00 87.38 184 THR A O 1
ATOM 1492 N N . PHE A 1 185 ? -5.057 -0.663 18.343 1.00 83.00 185 PHE A N 1
ATOM 1493 C CA . PHE A 1 185 ? -5.544 0.647 17.920 1.00 83.00 185 PHE A CA 1
ATOM 1494 C C . PHE A 1 185 ? -7.078 0.728 17.863 1.00 83.00 185 PHE A C 1
ATOM 1496 O O . PHE A 1 185 ? -7.662 1.740 18.253 1.00 83.00 185 PHE A O 1
ATOM 1503 N N . LEU A 1 186 ? -7.749 -0.336 17.410 1.00 84.44 186 LEU A N 1
ATOM 1504 C CA . LEU A 1 186 ? -9.212 -0.404 17.401 1.00 84.44 186 LEU A CA 1
ATOM 1505 C C . LEU A 1 186 ? -9.792 -0.436 18.821 1.00 84.44 186 LEU A C 1
ATOM 1507 O O . LEU A 1 186 ? -10.788 0.238 19.075 1.00 84.44 186 LEU A O 1
ATOM 1511 N N . ALA A 1 187 ? -9.142 -1.139 19.752 1.00 87.88 187 ALA A N 1
ATOM 1512 C CA . ALA A 1 187 ? -9.542 -1.149 21.157 1.00 87.88 187 ALA A CA 1
ATOM 1513 C C . ALA A 1 187 ? -9.433 0.246 21.798 1.00 87.88 187 ALA A C 1
ATOM 1515 O O . ALA A 1 187 ? -10.314 0.645 22.560 1.00 87.88 187 ALA A O 1
ATOM 1516 N N . GLU A 1 188 ? -8.398 1.025 21.463 1.00 87.44 188 GLU A N 1
ATOM 1517 C CA . GLU A 1 188 ? -8.299 2.423 21.903 1.00 87.44 188 GLU A CA 1
ATOM 1518 C C . GLU A 1 188 ? -9.427 3.298 21.339 1.00 87.44 188 GLU A C 1
ATOM 1520 O O . GLU A 1 188 ? -9.993 4.112 22.066 1.00 87.44 188 GLU A O 1
ATOM 1525 N N . ILE A 1 189 ? -9.765 3.137 20.052 1.00 84.38 189 ILE A N 1
ATOM 1526 C CA . ILE A 1 189 ? -10.891 3.849 19.427 1.00 84.38 189 ILE A CA 1
ATOM 1527 C C . ILE A 1 189 ? -12.199 3.524 20.149 1.00 84.38 189 ILE A C 1
ATOM 1529 O O . ILE A 1 189 ? -12.980 4.428 20.440 1.00 84.38 189 ILE A O 1
ATOM 1533 N N . GLU A 1 190 ? -12.437 2.249 20.453 1.00 86.81 190 GLU A N 1
ATOM 1534 C CA . GLU A 1 190 ? -13.635 1.816 21.167 1.00 86.81 190 GLU A CA 1
ATOM 1535 C C . GLU A 1 190 ? -13.725 2.443 22.563 1.00 86.81 190 GLU A C 1
ATOM 1537 O O . GLU A 1 190 ? -14.769 2.991 22.920 1.00 86.81 190 GLU A O 1
ATOM 1542 N N . GLN A 1 191 ? -12.628 2.440 23.324 1.00 89.50 191 GLN A N 1
ATOM 1543 C CA . GLN A 1 191 ? -12.572 3.073 24.645 1.00 89.50 191 GLN A CA 1
ATOM 1544 C C . GLN A 1 191 ? -12.860 4.578 24.577 1.00 89.50 191 GLN A C 1
ATOM 1546 O O . GLN A 1 191 ? -13.675 5.084 25.353 1.00 89.50 191 GLN A O 1
ATOM 1551 N N . ASP A 1 192 ? -12.246 5.287 23.626 1.00 89.00 192 ASP A N 1
ATOM 1552 C CA . ASP A 1 192 ? -12.471 6.722 23.434 1.00 89.00 192 ASP A CA 1
ATOM 1553 C C . ASP A 1 192 ? -13.944 7.008 23.061 1.00 89.00 192 ASP A C 1
ATOM 1555 O O . ASP A 1 192 ? -14.551 7.951 23.573 1.00 89.00 192 ASP A O 1
ATOM 1559 N N . MET A 1 193 ? -14.568 6.171 22.222 1.00 86.25 193 MET A N 1
ATOM 1560 C CA . MET A 1 193 ? -15.992 6.296 21.873 1.00 86.25 193 MET A CA 1
ATOM 1561 C C . MET A 1 193 ? -16.923 6.017 23.059 1.00 86.25 193 MET A C 1
ATOM 1563 O O . MET A 1 193 ? -17.902 6.743 23.256 1.00 86.25 193 MET A O 1
ATOM 1567 N N . GLN A 1 194 ? -16.630 4.996 23.868 1.00 88.94 194 GLN A N 1
ATOM 1568 C CA . GLN A 1 194 ? -17.390 4.696 25.086 1.00 88.94 194 GLN A CA 1
ATOM 1569 C C . GLN A 1 194 ? -17.321 5.863 26.078 1.00 88.94 194 GLN A C 1
ATOM 1571 O O . GLN A 1 194 ? -18.343 6.259 26.638 1.00 88.94 194 GLN A O 1
ATOM 1576 N N . PHE A 1 195 ? -16.143 6.468 26.243 1.00 89.56 195 PHE A N 1
ATOM 1577 C CA . PHE A 1 195 ? -15.970 7.647 27.088 1.00 89.56 195 PHE A CA 1
ATOM 1578 C C . PHE A 1 195 ? -16.820 8.833 26.604 1.00 89.56 195 PHE A C 1
ATOM 1580 O O . PHE A 1 195 ? -17.534 9.447 27.396 1.00 89.56 195 PHE A O 1
ATOM 1587 N N . LEU A 1 196 ? -16.800 9.129 25.300 1.00 87.31 196 LEU A N 1
ATOM 1588 C CA . LEU A 1 196 ? -17.575 10.231 24.716 1.00 87.31 196 LEU A CA 1
ATOM 1589 C C . LEU A 1 196 ? -19.095 10.019 24.801 1.00 87.31 196 LEU A C 1
ATOM 1591 O O . LEU A 1 196 ? -19.835 10.991 24.922 1.00 87.31 196 LEU A O 1
ATOM 1595 N N . THR A 1 197 ? -19.562 8.772 24.735 1.00 82.25 197 THR A N 1
ATOM 1596 C CA . THR A 1 197 ? -20.999 8.441 24.771 1.00 82.25 197 THR A CA 1
ATOM 1597 C C . THR A 1 197 ? -21.563 8.328 26.185 1.00 82.25 197 THR A C 1
ATOM 1599 O O . THR A 1 197 ? -22.732 8.635 26.380 1.00 82.25 197 THR A O 1
ATOM 1602 N N . GLN A 1 198 ? -20.756 7.938 27.177 1.00 77.31 198 GLN A N 1
ATOM 1603 C CA . GLN A 1 198 ? -21.162 7.910 28.592 1.00 77.31 198 GLN A CA 1
ATOM 1604 C C . GLN A 1 198 ? -21.117 9.291 29.263 1.00 77.31 198 GLN A C 1
ATOM 1606 O O . GLN A 1 198 ? -21.752 9.494 30.295 1.00 77.31 198 GLN A O 1
ATOM 1611 N N . ALA A 1 199 ? -20.350 10.231 28.705 1.00 63.28 199 ALA A N 1
ATOM 1612 C CA . ALA A 1 199 ? -20.253 11.607 29.189 1.00 63.28 199 ALA A CA 1
ATOM 1613 C C . ALA A 1 199 ? -21.373 12.538 28.669 1.00 63.28 199 ALA A C 1
ATOM 1615 O O . ALA A 1 199 ? -21.382 13.718 29.028 1.00 63.28 199 ALA A O 1
ATOM 1616 N N . ALA A 1 200 ? -22.276 12.027 27.822 1.00 52.06 200 ALA A N 1
ATOM 1617 C CA . ALA A 1 200 ? -23.422 12.735 27.242 1.00 52.06 200 ALA A CA 1
ATOM 1618 C C . ALA A 1 200 ? -24.729 12.385 27.970 1.00 52.06 200 ALA A C 1
ATOM 1620 O O . ALA A 1 200 ? -25.565 13.305 28.124 1.00 52.06 200 ALA A O 1
#

Mean predicted aligned error: 6.97 Å

Sequence (200 aa):
MTFIRFDSYASFCIRFGVHVIIMNVAVINESHTYKIKLITEHLTGKTVSSYETPAMRWGNEHEHRAIEEYSFIYDTPVTRCGFIPHPTIEMAGASPDGLIGNDGLVEVKCPQETTHVRFLRDSKIKPEYILQMQFQMACTGRKWCDFVSFNPLFTNQATHLRVKTLRIPRDDEQIELINKAVETFLAEIEQDMQFLTQAA

Foldseek 3Di:
DADDDPPDVLLVCLVVVQQAQEDQLLPLPDPPVSLVQSLCCNVVSHHDDDDDDPQNVQFVVCLVVQQVVVCVVVVWDWAADAWFAQPPDGNYTAGFRTDTDQAETEHEGAGDPVVLVVCVPPVDDDVSVLLRQLRNCRRRVHFKYKYWYAYPPLDDPRRVSRIDIDIGTHDVVSSVVSVVSVNVSVVVSVVVSVVVVVVD

Solvent-accessible surface area (backbone atoms only — not comparable to full-atom values): 11358 Å² total; per-residue (Å²): 133,82,67,75,91,65,72,74,58,49,53,46,29,44,72,68,75,45,73,53,50,78,59,57,63,61,54,69,77,81,41,65,67,57,55,53,48,54,51,48,25,62,78,66,54,43,78,74,88,73,87,82,46,73,65,31,52,51,23,66,75,41,48,67,58,43,51,51,53,50,25,61,76,65,75,40,71,67,45,78,56,65,79,37,57,31,86,83,47,81,39,35,32,32,63,49,66,18,36,28,83,89,42,36,33,33,42,77,43,43,52,58,67,74,59,43,51,50,36,73,73,65,70,65,76,57,68,47,58,52,47,39,49,35,48,36,27,62,29,66,70,31,54,31,32,37,40,32,45,30,38,88,82,39,52,78,93,41,42,83,66,21,60,50,75,49,79,41,71,60,48,71,70,59,36,54,54,49,50,54,53,49,53,55,53,50,53,51,51,51,53,54,51,52,52,60,63,73,76,106

Radius of gyration: 17.77 Å; Cα contacts (8 Å, |Δi|>4): 278; chains: 1; bounding box: 43×35×56 Å

Organism: NCBI:txid1094491

pLDDT: mean 83.52, std 19.7, range [24.56, 98.81]